Protein AF-A0A950ZST1-F1 (afdb_monomer_lite)

Radius of gyration: 24.05 Å; chains: 1; bounding box: 53×48×85 Å

Foldseek 3Di:
DDPDPPVVVVVVVVVVVVVVVVVVVVCCVPCVVVVVVVCVVVVDPCLQCVLVVVLVVLVVVLVVLVVVVVVDDDDDDDPQLVLLLQLLLVLLLSLLSNLVSVLSNVVSVVVVVVVVDPPDPVVVLVVCVVVVVVPPDDPVVCVVCVVVSSNVSSVLSSCCSNPQVVVVPPDQLLVSLLVSLVVVLQVCQDPVCVVVVCDHNNPHPNRVVVSVSSNSSSSSSSNSSSSSSVSSSPPPPPDPPPPPVVNVVVPDDPDD

pLDDT: mean 84.62, std 12.86, range [50.41, 98.5]

Sequence (256 aa):
VFDVPARVFVPAMSVGALLYITVYTLLGFFLGQPVLDLLEQVHLPFGLFGSLIPLGLLVWWTLRARQELARRVVPTAGSEREQRFRAGAIAGGLATIGSTLALNVLINLAGNIAFTAPDTILERTAARLAFSAAREVEPGWFFVAVPVYLGVGVLWGAGYALWGEERLGNLTDWQKGVLFAMLPFLISLVFAMPLLGLGYFGVGATGPVAAVGELGRHVTYGLLLGLIYPVLRYRRQVRVIPHAETELAADQPITA

Secondary structure (DSSP, 8-state):
-----HHHHHHHHHHHHHHHHHHHHHHHHHHHHHHHHHHHHTT--HHHHHHHHHHHHHHHHHHHHHHHHTT------SSHHHHHHHHHHHHHHHHHHHHHHHHHHHHHHHHHHHTTS-S-HHHHHHHHHHHHHHHHS-HHHHHHHHHHHHHHHHHHHHHIIIIIHHHTTTS-HHHHHHHHHHHHHHHIIIIIHHHTTS-GGG-STTHHHHHHHHHHHHHHHHHHHHHHHHHHHHTT--------HHHHHTTS----

Structure (mmCIF, N/CA/C/O backbone):
data_AF-A0A950ZST1-F1
#
_entry.id   AF-A0A950ZST1-F1
#
loop_
_atom_site.group_PDB
_atom_site.id
_atom_site.type_symbol
_atom_site.label_atom_id
_atom_site.label_alt_id
_atom_site.label_comp_id
_atom_site.label_asym_id
_atom_site.label_entity_id
_atom_site.label_seq_id
_atom_site.pdbx_PDB_ins_code
_atom_site.Cartn_x
_atom_site.Cartn_y
_atom_site.Cartn_z
_atom_site.occupancy
_atom_site.B_iso_or_equiv
_atom_site.auth_seq_id
_atom_site.auth_comp_id
_atom_site.auth_asym_id
_atom_site.auth_atom_id
_atom_site.pdbx_PDB_model_num
ATOM 1 N N . VAL A 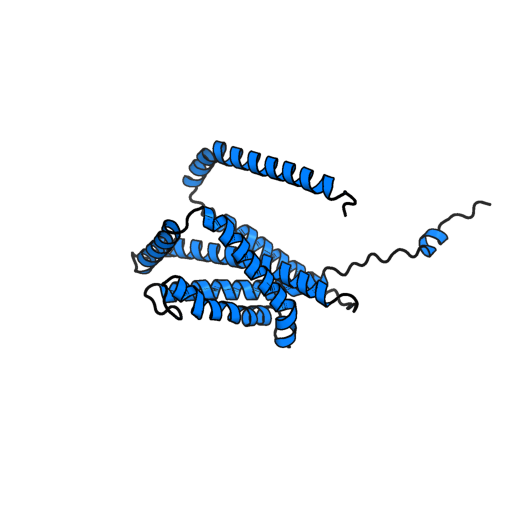1 1 ? -7.515 17.439 21.675 1.00 50.41 1 VAL A N 1
ATOM 2 C CA . VAL A 1 1 ? -6.036 17.445 21.530 1.00 50.41 1 VAL A CA 1
ATOM 3 C C . VAL A 1 1 ? -5.529 18.798 21.061 1.00 50.41 1 VA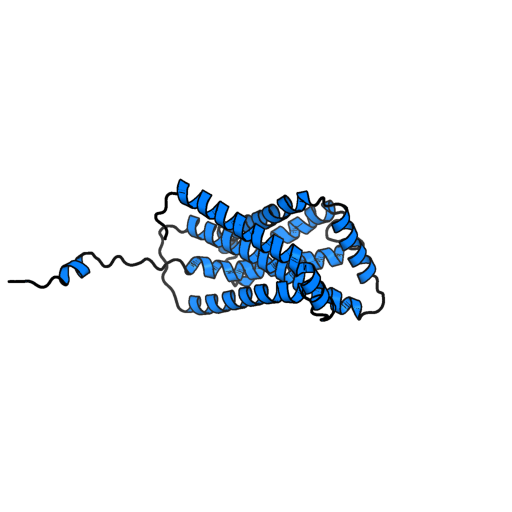L A C 1
ATOM 5 O O . VAL A 1 1 ? -4.501 19.191 21.574 1.00 50.41 1 VAL A O 1
ATOM 8 N N . PHE A 1 2 ? -6.257 19.571 20.246 1.00 52.50 2 PHE A N 1
ATOM 9 C CA . PHE A 1 2 ? -6.015 21.018 20.156 1.00 52.50 2 PHE A CA 1
ATOM 10 C C . PHE A 1 2 ? -7.358 21.750 20.021 1.00 52.50 2 PHE A C 1
ATOM 12 O O . PHE A 1 2 ? -8.034 21.565 19.014 1.00 52.50 2 PHE A O 1
ATOM 19 N N . ASP A 1 3 ? -7.750 22.553 21.016 1.00 86.38 3 ASP A N 1
ATOM 20 C CA . ASP A 1 3 ? -8.925 23.454 20.967 1.00 86.38 3 ASP A CA 1
ATOM 21 C C . ASP A 1 3 ? -8.634 24.712 20.125 1.00 86.38 3 ASP A C 1
ATOM 23 O O . ASP A 1 3 ? -9.019 25.832 20.452 1.00 86.38 3 ASP A O 1
ATOM 27 N N . VAL A 1 4 ? -7.889 24.549 19.031 1.00 86.31 4 VAL A N 1
ATOM 28 C CA . VAL A 1 4 ? -7.488 25.665 18.175 1.00 86.31 4 VAL A CA 1
ATOM 29 C C . VAL A 1 4 ? -8.524 25.818 17.060 1.00 86.31 4 VAL A C 1
ATOM 31 O O . VAL A 1 4 ? -8.787 24.850 16.340 1.00 86.31 4 VAL A O 1
ATOM 34 N N . PRO A 1 5 ? -9.102 27.016 16.857 1.00 93.81 5 PRO A N 1
ATOM 35 C CA . PRO A 1 5 ? -10.043 27.255 15.771 1.00 93.81 5 PRO A CA 1
ATOM 36 C C . PRO A 1 5 ? -9.436 26.889 14.410 1.00 93.81 5 PRO A C 1
ATOM 38 O O . PRO A 1 5 ? -8.337 27.334 14.071 1.00 93.81 5 PRO A O 1
ATOM 41 N N . ALA A 1 6 ? -10.176 26.139 13.583 1.00 86.06 6 ALA A N 1
ATOM 42 C CA . ALA A 1 6 ? -9.704 25.666 12.273 1.00 86.06 6 ALA A CA 1
ATOM 43 C C . ALA A 1 6 ? -9.194 26.800 11.361 1.00 86.06 6 ALA A C 1
ATOM 45 O O . ALA A 1 6 ? -8.249 26.620 10.597 1.00 86.06 6 ALA A O 1
ATOM 46 N N . ARG A 1 7 ? -9.778 27.994 11.504 1.00 91.94 7 ARG A N 1
ATOM 47 C CA . ARG A 1 7 ? -9.424 29.218 10.766 1.00 91.94 7 ARG A CA 1
ATOM 48 C C . ARG A 1 7 ? -7.995 29.696 11.041 1.00 91.94 7 ARG A C 1
ATOM 50 O O . ARG A 1 7 ? -7.416 30.359 10.198 1.00 91.94 7 ARG A O 1
ATOM 57 N N . VAL A 1 8 ? -7.454 29.376 12.216 1.00 91.12 8 VAL A N 1
ATOM 58 C CA . VAL A 1 8 ? -6.088 29.723 12.639 1.00 91.12 8 VAL A CA 1
ATOM 59 C C . VAL A 1 8 ? -5.150 28.546 12.393 1.00 91.12 8 VAL A C 1
ATOM 61 O O . VAL A 1 8 ? -4.038 28.721 11.901 1.00 91.12 8 VAL A O 1
ATOM 64 N N . PHE A 1 9 ? -5.625 27.332 12.678 1.00 89.00 9 PHE A N 1
ATOM 65 C CA . PHE A 1 9 ? -4.837 26.116 12.523 1.00 89.00 9 PHE A CA 1
ATOM 66 C C . PHE A 1 9 ? -4.453 25.839 11.064 1.00 89.00 9 PHE A C 1
ATOM 68 O O . PHE A 1 9 ? -3.291 25.558 10.786 1.00 89.00 9 PHE A O 1
ATOM 75 N N . VAL A 1 10 ? -5.401 25.940 10.124 1.00 89.00 10 VAL A N 1
ATOM 76 C CA . VAL A 1 10 ? -5.163 25.579 8.715 1.00 89.00 10 VAL A CA 1
ATOM 77 C C . VAL A 1 10 ? -4.134 26.498 8.039 1.00 89.00 10 VAL A C 1
ATOM 79 O O . VAL A 1 10 ? -3.205 25.961 7.429 1.00 89.00 10 VAL A O 1
ATOM 82 N N . PRO A 1 11 ? -4.201 27.840 8.161 1.00 90.94 11 PRO A N 1
ATOM 83 C CA . PRO A 1 11 ? -3.172 28.713 7.597 1.00 90.94 11 PRO A CA 1
ATOM 84 C C . PRO A 1 11 ? -1.802 28.494 8.237 1.00 90.94 11 PRO A C 1
ATOM 86 O O . PRO A 1 11 ? -0.814 28.384 7.518 1.00 90.94 11 PRO A O 1
ATOM 89 N N . ALA A 1 12 ? -1.736 28.361 9.568 1.00 90.50 12 ALA A N 1
ATOM 90 C CA . ALA A 1 12 ? -0.474 28.130 10.271 1.00 90.50 12 ALA A CA 1
ATOM 91 C C . ALA A 1 12 ? 0.183 26.803 9.852 1.00 90.50 12 ALA A C 1
ATOM 93 O O . ALA A 1 12 ? 1.374 26.770 9.548 1.00 90.50 12 ALA A O 1
ATOM 94 N N . MET A 1 13 ? -0.604 25.726 9.754 1.00 91.56 13 MET A N 1
ATOM 95 C CA . MET A 1 13 ? -0.157 24.438 9.212 1.00 91.56 13 MET A CA 1
ATOM 96 C C . MET A 1 13 ? 0.324 24.555 7.768 1.00 91.56 13 MET A C 1
ATOM 98 O O . MET A 1 13 ? 1.356 23.989 7.425 1.00 91.56 13 MET A O 1
ATOM 102 N N . SER A 1 14 ? -0.402 25.294 6.927 1.00 88.62 14 SER A N 1
ATOM 103 C CA . SER A 1 14 ? -0.053 25.463 5.513 1.00 88.62 14 SER A CA 1
ATOM 104 C C . SER A 1 14 ? 1.262 26.223 5.348 1.00 88.62 14 SER A C 1
ATOM 106 O O . SER A 1 14 ? 2.116 25.797 4.578 1.00 88.62 14 SER A O 1
ATOM 108 N N . VAL A 1 15 ? 1.465 27.303 6.113 1.00 90.88 15 VAL A N 1
ATOM 109 C CA . VAL A 1 15 ? 2.725 28.065 6.126 1.00 90.88 15 VAL A CA 1
ATOM 110 C C . VAL A 1 15 ? 3.874 27.203 6.645 1.00 90.88 15 VAL A C 1
ATOM 112 O O . VAL A 1 15 ? 4.941 27.182 6.035 1.00 90.88 15 VAL A O 1
ATOM 115 N N . GLY A 1 16 ? 3.657 26.447 7.726 1.00 88.62 16 GLY A N 1
ATOM 116 C CA . GLY A 1 16 ? 4.654 25.515 8.252 1.00 88.62 16 GLY A CA 1
ATOM 117 C C . GLY A 1 16 ? 5.039 24.435 7.238 1.00 88.62 16 GLY A C 1
ATOM 118 O O . GLY A 1 16 ? 6.224 24.193 7.018 1.00 88.62 16 GLY A O 1
ATOM 119 N N . ALA A 1 17 ? 4.055 23.835 6.564 1.00 84.75 17 ALA A N 1
ATOM 120 C CA . ALA A 1 17 ? 4.279 22.848 5.513 1.00 84.75 17 ALA A CA 1
ATOM 121 C C . ALA A 1 17 ? 5.008 23.450 4.300 1.00 84.75 17 ALA A C 1
ATOM 123 O O . ALA A 1 17 ? 5.933 22.832 3.781 1.00 84.75 17 ALA A O 1
ATOM 124 N N . LEU A 1 18 ? 4.645 24.666 3.879 1.00 85.25 18 LEU A N 1
ATOM 125 C CA . LEU A 1 18 ? 5.299 25.370 2.775 1.00 85.25 18 LEU A CA 1
ATOM 126 C C . LEU A 1 18 ? 6.765 25.678 3.095 1.00 85.25 18 LEU A C 1
ATOM 128 O O . LEU A 1 18 ? 7.639 25.411 2.271 1.00 85.25 18 LEU A O 1
ATOM 132 N N . LEU A 1 19 ? 7.041 26.209 4.289 1.00 85.19 19 LEU A N 1
ATOM 133 C CA . LEU A 1 19 ? 8.404 26.471 4.752 1.00 85.19 19 LEU A CA 1
ATOM 134 C C . LEU A 1 19 ? 9.216 25.181 4.807 1.00 85.19 19 LEU A C 1
ATOM 136 O O . LEU A 1 19 ? 10.332 25.144 4.299 1.00 85.19 19 LEU A O 1
ATOM 140 N N . TYR A 1 20 ? 8.636 24.116 5.359 1.00 82.94 20 TYR A N 1
ATOM 141 C CA . TYR A 1 20 ? 9.267 22.804 5.401 1.00 82.94 20 TYR A CA 1
ATOM 142 C C . TYR A 1 20 ? 9.630 22.313 3.993 1.00 82.94 20 TYR A C 1
ATOM 144 O O . TYR A 1 20 ? 10.797 22.036 3.724 1.00 82.94 20 TYR A O 1
ATOM 152 N N . ILE A 1 21 ? 8.667 22.278 3.065 1.00 82.12 21 ILE A N 1
ATOM 153 C CA . ILE A 1 21 ? 8.898 21.844 1.679 1.00 82.12 21 ILE A CA 1
ATOM 154 C C . ILE A 1 21 ? 9.958 22.717 1.004 1.00 82.12 21 ILE A C 1
ATOM 156 O O . ILE A 1 21 ? 10.842 22.188 0.336 1.00 82.12 21 ILE A O 1
ATOM 160 N N . THR A 1 22 ? 9.912 24.035 1.201 1.00 82.88 22 THR A N 1
ATOM 161 C CA . THR A 1 22 ? 10.872 24.976 0.606 1.00 82.88 22 THR A CA 1
ATOM 162 C C . THR A 1 22 ? 12.286 24.708 1.105 1.00 82.88 22 THR A C 1
ATOM 164 O O . THR A 1 22 ? 13.199 24.563 0.297 1.00 82.88 22 THR A O 1
ATOM 167 N N . VAL A 1 23 ? 12.470 24.575 2.422 1.00 85.75 23 VAL A N 1
ATOM 168 C CA . VAL A 1 23 ? 13.778 24.279 3.021 1.00 85.75 23 VAL A CA 1
ATOM 169 C C . VAL A 1 23 ? 14.316 22.951 2.506 1.00 85.75 23 VAL A C 1
ATOM 171 O O . VAL A 1 23 ? 15.461 22.900 2.076 1.00 85.75 23 VAL A O 1
ATOM 174 N N . TYR A 1 24 ? 13.501 21.895 2.480 1.00 75.31 24 TYR A N 1
ATOM 175 C CA . TYR A 1 24 ? 13.939 20.589 1.977 1.00 75.31 24 TYR A CA 1
ATOM 176 C C . TYR A 1 24 ? 14.223 20.592 0.475 1.00 75.31 24 TYR A C 1
ATOM 178 O O . TYR A 1 24 ? 15.165 19.938 0.037 1.00 75.31 24 TYR A O 1
ATOM 186 N N . THR A 1 25 ? 13.459 21.349 -0.310 1.00 81.62 25 THR A N 1
ATOM 187 C CA . THR A 1 25 ? 13.697 21.494 -1.751 1.00 81.62 25 THR A CA 1
ATOM 188 C C . THR A 1 25 ? 15.004 22.236 -2.006 1.00 81.62 25 THR A C 1
ATOM 190 O O . THR A 1 25 ? 15.809 21.779 -2.809 1.00 81.62 25 THR A O 1
ATOM 193 N N . LEU A 1 26 ? 15.262 23.336 -1.290 1.00 82.81 26 LEU A N 1
ATOM 194 C CA . LEU A 1 26 ? 16.527 24.069 -1.384 1.00 82.81 26 LEU A CA 1
ATOM 195 C C . LEU A 1 26 ? 17.699 23.213 -0.899 1.00 82.81 26 LEU A C 1
ATOM 197 O O . LEU A 1 26 ? 18.738 23.182 -1.548 1.00 82.81 26 LEU A O 1
ATOM 201 N N . LEU A 1 27 ? 17.525 22.470 0.195 1.00 79.69 27 LEU A N 1
ATOM 202 C CA . LEU A 1 27 ? 18.536 21.545 0.698 1.00 79.69 27 LEU A CA 1
ATOM 203 C C . LEU A 1 27 ? 18.855 20.464 -0.341 1.00 79.69 27 LEU A C 1
ATOM 205 O O . LEU A 1 27 ? 20.020 20.224 -0.631 1.00 79.69 27 LEU A O 1
ATOM 209 N N . GLY A 1 28 ? 17.831 19.862 -0.947 1.00 77.62 28 GLY A N 1
ATOM 210 C CA . GLY A 1 28 ? 17.988 18.904 -2.037 1.00 77.62 28 GLY A CA 1
ATOM 211 C C . GLY A 1 28 ? 18.591 19.527 -3.297 1.00 77.62 28 GLY A C 1
ATOM 212 O O . GLY A 1 28 ? 19.349 18.870 -3.989 1.00 77.62 28 GLY A O 1
ATOM 213 N N . PHE A 1 29 ? 18.325 20.798 -3.587 1.00 85.62 29 PHE A N 1
ATOM 214 C CA . PHE A 1 29 ? 18.909 21.484 -4.738 1.00 85.62 29 PHE A CA 1
ATOM 215 C C . PHE A 1 29 ? 20.402 21.785 -4.536 1.00 85.62 29 PHE A C 1
ATOM 217 O O . PHE A 1 29 ? 21.208 21.516 -5.422 1.00 85.62 29 PHE A O 1
ATOM 224 N N . PHE A 1 30 ? 20.784 22.307 -3.366 1.00 89.38 30 PHE A N 1
ATOM 225 C CA . PHE A 1 30 ? 22.163 22.724 -3.088 1.00 89.38 30 PHE A CA 1
ATOM 226 C C . PHE A 1 30 ? 23.065 21.586 -2.611 1.00 89.38 30 PHE A C 1
ATOM 228 O O . PHE A 1 30 ? 24.223 21.515 -3.011 1.00 89.38 30 PHE A O 1
ATOM 235 N N . LEU A 1 31 ? 22.555 20.704 -1.752 1.00 87.81 31 LEU A N 1
ATOM 236 C CA . LEU A 1 31 ? 23.314 19.564 -1.234 1.00 87.81 31 LEU A CA 1
ATOM 237 C C . LEU A 1 31 ? 23.057 18.284 -2.022 1.00 87.81 31 LEU A C 1
ATOM 239 O O . LEU A 1 31 ? 23.809 17.330 -1.853 1.00 87.81 31 LEU A O 1
ATOM 243 N N . GLY A 1 32 ? 22.033 18.244 -2.881 1.00 82.50 32 GLY A N 1
ATOM 244 C CA . GLY A 1 32 ? 21.688 17.036 -3.625 1.00 82.50 32 GLY A CA 1
ATOM 245 C C . GLY A 1 32 ? 22.822 16.552 -4.499 1.00 82.50 32 GLY A C 1
ATOM 246 O O . GLY A 1 32 ? 23.149 15.385 -4.398 1.00 82.50 32 GLY A O 1
ATOM 247 N N . GLN A 1 33 ? 23.459 17.416 -5.293 1.00 81.94 33 GLN A N 1
ATOM 248 C CA . GLN A 1 33 ? 24.569 16.986 -6.152 1.00 81.94 33 GLN A CA 1
ATOM 249 C C . GLN A 1 33 ? 25.774 16.455 -5.359 1.00 81.94 33 GLN A C 1
ATOM 251 O O . GLN A 1 33 ? 26.112 15.293 -5.539 1.00 81.94 33 GLN A O 1
ATOM 256 N N . PRO A 1 34 ? 26.335 17.196 -4.384 1.00 85.62 34 PRO A N 1
ATOM 257 C CA . PRO A 1 34 ? 27.432 16.682 -3.563 1.00 85.62 34 PRO A CA 1
ATOM 258 C C . PRO A 1 34 ? 27.093 15.392 -2.810 1.00 85.62 34 PRO A C 1
ATOM 260 O O . PRO A 1 34 ? 27.947 14.521 -2.659 1.00 85.62 34 PRO A O 1
ATOM 263 N N . VAL A 1 35 ? 25.854 15.264 -2.317 1.00 78.25 35 VAL A N 1
ATOM 264 C CA . VAL A 1 35 ? 25.395 14.021 -1.693 1.00 78.25 35 VAL A CA 1
ATOM 265 C C . VAL A 1 35 ? 25.307 12.924 -2.745 1.00 78.25 35 VAL A C 1
ATOM 267 O O . VAL A 1 35 ? 25.877 11.872 -2.513 1.00 78.25 35 VAL A O 1
ATOM 270 N N . LEU A 1 36 ? 24.672 13.152 -3.896 1.00 70.19 36 LEU A N 1
ATOM 271 C CA . LEU A 1 36 ? 24.570 12.176 -4.983 1.00 70.19 36 LEU A CA 1
ATOM 272 C C . LEU A 1 36 ? 25.948 11.711 -5.467 1.00 70.19 36 LEU A C 1
ATOM 274 O O . LEU A 1 36 ? 26.121 10.510 -5.599 1.00 70.19 36 LEU A O 1
ATOM 278 N N . ASP A 1 37 ? 26.932 12.599 -5.607 1.00 77.50 37 ASP A N 1
ATOM 279 C CA . ASP A 1 37 ? 28.313 12.252 -5.978 1.00 77.50 37 ASP A CA 1
ATOM 280 C C . ASP A 1 37 ? 28.990 11.364 -4.916 1.00 77.50 37 ASP A C 1
ATOM 282 O O . ASP A 1 37 ? 29.681 10.393 -5.231 1.00 77.50 37 ASP A O 1
ATOM 286 N N . LEU A 1 38 ? 28.776 11.667 -3.630 1.00 82.19 38 LEU A N 1
ATOM 287 C CA . LEU A 1 38 ? 29.225 10.826 -2.512 1.00 82.19 38 LEU A CA 1
ATOM 288 C C . LEU A 1 38 ? 28.505 9.471 -2.502 1.00 82.19 38 LEU A C 1
ATOM 290 O O . LEU A 1 38 ? 29.119 8.437 -2.245 1.00 82.19 38 LEU A O 1
ATOM 294 N N . LEU A 1 39 ? 27.204 9.473 -2.782 1.00 66.94 39 LEU A N 1
ATOM 295 C CA . LEU A 1 39 ? 26.368 8.281 -2.852 1.00 66.94 39 LEU A CA 1
ATOM 296 C C . LEU A 1 39 ? 26.637 7.448 -4.112 1.00 66.94 39 LEU A C 1
ATOM 298 O O . LEU A 1 39 ? 26.370 6.257 -4.100 1.00 66.94 39 LEU A O 1
ATOM 302 N N . GLU A 1 40 ? 27.171 8.026 -5.183 1.00 65.50 40 GLU A N 1
ATOM 303 C CA . GLU A 1 40 ? 27.583 7.294 -6.382 1.00 65.50 40 GLU A CA 1
ATOM 304 C C . GLU A 1 40 ? 28.909 6.561 -6.136 1.00 65.50 40 GLU A C 1
ATOM 306 O O . GLU A 1 40 ? 29.100 5.428 -6.577 1.00 65.50 40 GLU A O 1
ATOM 311 N N . GLN A 1 41 ? 29.802 7.154 -5.336 1.00 82.25 41 GLN A N 1
ATOM 312 C CA . GLN A 1 41 ? 31.049 6.503 -4.925 1.00 82.25 41 GLN A CA 1
ATOM 313 C C . GLN A 1 41 ? 30.798 5.313 -3.993 1.00 82.25 41 GLN A C 1
ATOM 315 O O . GLN A 1 41 ? 31.431 4.261 -4.125 1.00 82.25 41 GLN A O 1
ATOM 320 N N . VAL A 1 42 ? 29.853 5.447 -3.063 1.00 78.81 42 VAL A N 1
ATOM 321 C CA . VAL A 1 42 ? 29.446 4.344 -2.195 1.00 78.81 42 VAL A CA 1
ATOM 322 C C . VAL A 1 42 ? 28.277 3.641 -2.869 1.00 78.81 42 VAL A C 1
ATOM 324 O O . VAL A 1 42 ? 27.159 4.094 -2.703 1.00 78.81 42 VAL A O 1
ATOM 327 N N . HIS A 1 43 ? 28.517 2.543 -3.597 1.00 72.88 43 HIS A N 1
ATOM 328 C CA . HIS A 1 43 ? 27.506 1.713 -4.287 1.00 72.88 43 HIS A CA 1
ATOM 329 C C . HIS A 1 43 ? 26.469 1.084 -3.321 1.00 72.88 43 HIS A C 1
ATOM 331 O O . HIS A 1 43 ? 26.280 -0.131 -3.254 1.00 72.88 43 HIS A O 1
ATOM 337 N N . LEU A 1 44 ? 25.807 1.898 -2.509 1.00 74.81 44 LEU A N 1
ATOM 338 C CA . LEU A 1 44 ? 24.743 1.519 -1.614 1.00 74.81 44 LEU A CA 1
ATOM 339 C C . LEU A 1 44 ? 23.456 1.572 -2.429 1.00 74.81 44 LEU A C 1
ATOM 341 O O . LEU A 1 44 ? 23.146 2.596 -3.038 1.00 74.81 44 LEU A O 1
ATOM 345 N N . PRO A 1 45 ? 22.660 0.497 -2.430 1.00 79.75 45 PRO A N 1
ATOM 346 C CA . PRO A 1 45 ? 21.362 0.506 -3.078 1.00 79.75 45 PRO A CA 1
ATOM 347 C C . PRO A 1 45 ? 20.394 1.375 -2.260 1.00 79.75 45 PRO A C 1
ATOM 349 O O . PRO A 1 45 ? 19.589 0.871 -1.478 1.00 79.75 45 PRO A O 1
ATOM 352 N N . PHE A 1 46 ? 20.461 2.701 -2.414 1.00 77.00 46 PHE A N 1
ATOM 353 C CA . PHE A 1 46 ? 19.606 3.649 -1.688 1.00 77.00 46 PHE A CA 1
ATOM 354 C C . PHE A 1 46 ? 18.123 3.369 -1.907 1.00 77.00 46 PHE A C 1
ATOM 356 O O . PHE A 1 46 ? 17.340 3.478 -0.966 1.00 77.00 46 PHE A O 1
ATOM 363 N N . GLY A 1 47 ? 17.742 2.926 -3.110 1.00 76.00 47 GLY A N 1
ATOM 364 C CA . GLY A 1 47 ? 16.379 2.475 -3.396 1.00 76.00 47 GLY A CA 1
ATOM 365 C C . GLY A 1 47 ? 15.945 1.314 -2.495 1.00 76.00 47 GLY A C 1
ATOM 366 O O . GLY A 1 47 ? 14.842 1.338 -1.937 1.00 76.00 47 GLY A O 1
ATOM 367 N N . LEU A 1 48 ? 16.843 0.347 -2.276 1.00 86.44 48 LEU A N 1
ATOM 368 C CA . LEU A 1 48 ? 16.614 -0.777 -1.375 1.00 86.44 48 LEU A CA 1
ATOM 369 C C . LEU A 1 48 ? 16.486 -0.295 0.070 1.00 86.44 48 LEU A C 1
ATOM 371 O O . LEU A 1 48 ? 15.471 -0.577 0.698 1.00 86.44 48 LEU A O 1
ATOM 375 N N . PHE A 1 49 ? 17.455 0.460 0.597 1.00 87.81 49 PHE A N 1
ATOM 376 C CA . PHE A 1 49 ? 17.410 0.927 1.991 1.00 87.81 49 PHE A CA 1
ATOM 377 C C . PHE A 1 49 ? 16.225 1.853 2.266 1.00 87.81 49 PHE A C 1
ATOM 379 O O . PHE A 1 49 ? 15.543 1.694 3.281 1.00 87.81 49 PHE A O 1
ATOM 386 N N . GLY A 1 50 ? 15.934 2.759 1.331 1.00 85.62 50 GLY A N 1
ATOM 387 C CA . GLY A 1 50 ? 14.815 3.691 1.408 1.00 85.62 50 GLY A CA 1
ATOM 388 C C . GLY A 1 50 ? 13.461 2.993 1.514 1.00 85.62 50 GLY A C 1
ATOM 389 O O . GLY A 1 50 ? 12.544 3.555 2.100 1.00 85.62 50 GLY A O 1
ATOM 390 N N . SER A 1 51 ? 13.342 1.753 1.025 1.00 89.31 51 SER A N 1
ATOM 391 C CA . SER A 1 51 ? 12.110 0.960 1.146 1.00 89.31 51 SER A CA 1
ATOM 392 C C . SER A 1 51 ? 12.163 -0.099 2.240 1.00 89.31 51 SER A C 1
ATOM 394 O O . SER A 1 51 ? 11.167 -0.334 2.923 1.00 89.31 51 SER A O 1
ATOM 396 N N . LEU A 1 52 ? 13.328 -0.708 2.452 1.00 94.12 52 LEU A N 1
ATOM 397 C CA . LEU A 1 52 ? 13.542 -1.780 3.417 1.00 94.12 52 LEU A CA 1
ATOM 398 C C . LEU A 1 52 ? 13.401 -1.285 4.857 1.00 94.12 52 LEU A C 1
ATOM 400 O O . LEU A 1 52 ? 12.770 -1.959 5.667 1.00 94.12 52 LEU A O 1
ATOM 404 N N . ILE A 1 53 ? 13.941 -0.104 5.175 1.00 94.19 53 ILE A N 1
ATOM 405 C CA . ILE A 1 53 ? 13.856 0.483 6.519 1.00 94.19 53 ILE A CA 1
ATOM 406 C C . ILE A 1 53 ? 12.397 0.762 6.924 1.00 94.19 53 ILE A C 1
ATOM 408 O O . ILE A 1 53 ? 11.965 0.231 7.952 1.00 94.19 53 ILE A O 1
ATOM 412 N N . PRO A 1 54 ? 11.597 1.539 6.161 1.00 93.12 54 PRO A N 1
ATOM 413 C CA . PRO A 1 54 ? 10.209 1.799 6.541 1.00 93.12 54 PRO A CA 1
ATOM 414 C C . PRO A 1 54 ? 9.342 0.537 6.502 1.00 93.12 54 PRO A C 1
ATOM 416 O O . PRO A 1 54 ? 8.475 0.379 7.360 1.00 93.12 54 PRO A O 1
ATOM 419 N N . LEU A 1 55 ? 9.592 -0.392 5.571 1.00 95.56 55 LEU A N 1
ATOM 420 C CA . LEU A 1 55 ? 8.903 -1.683 5.547 1.00 95.56 55 LEU A CA 1
ATOM 421 C C . LEU A 1 55 ? 9.213 -2.509 6.802 1.00 95.56 55 LEU A C 1
ATOM 423 O O . LEU A 1 55 ? 8.296 -3.026 7.440 1.00 95.56 55 LEU A O 1
ATOM 427 N N . GLY A 1 56 ? 10.486 -2.597 7.189 1.00 96.81 56 GLY A N 1
ATOM 428 C CA . GLY A 1 56 ? 10.925 -3.284 8.401 1.00 96.81 56 GLY A CA 1
ATOM 429 C C . GLY A 1 56 ? 10.307 -2.675 9.657 1.00 96.81 56 GLY A C 1
ATOM 430 O O . GLY A 1 56 ? 9.798 -3.408 10.505 1.00 96.81 56 GLY A O 1
ATOM 431 N N . LEU A 1 57 ? 10.258 -1.341 9.741 1.00 96.88 57 LEU A N 1
ATOM 432 C CA . LEU A 1 57 ? 9.597 -0.625 10.833 1.00 96.88 57 LEU A CA 1
ATOM 433 C C . LEU A 1 57 ? 8.093 -0.928 10.883 1.00 96.88 57 LEU A C 1
ATOM 435 O O . LEU A 1 57 ? 7.564 -1.193 11.963 1.00 96.88 57 LEU A O 1
ATOM 439 N N . LEU A 1 58 ? 7.412 -0.930 9.733 1.00 95.44 58 LEU A N 1
ATOM 440 C CA . LEU A 1 58 ? 5.985 -1.241 9.632 1.00 95.44 58 LEU A CA 1
ATOM 441 C C . LEU A 1 58 ? 5.689 -2.679 10.081 1.00 95.44 58 LEU A C 1
ATOM 443 O O . LEU A 1 58 ? 4.764 -2.903 10.866 1.00 95.44 58 LEU A O 1
ATOM 447 N N . VAL A 1 59 ? 6.482 -3.652 9.621 1.00 96.50 59 VAL A N 1
ATOM 448 C CA . VAL A 1 59 ? 6.348 -5.065 10.005 1.00 96.50 59 VAL A CA 1
ATOM 449 C C . VAL A 1 59 ? 6.619 -5.238 11.496 1.00 96.50 59 VAL A C 1
ATOM 451 O O . VAL A 1 59 ? 5.791 -5.812 12.204 1.00 96.50 59 VAL A O 1
ATOM 454 N N . TRP A 1 60 ? 7.728 -4.693 11.999 1.00 97.62 60 TRP A N 1
ATOM 455 C CA . TRP A 1 60 ? 8.083 -4.758 13.416 1.00 97.62 60 TRP A CA 1
ATOM 456 C C . TRP A 1 60 ? 7.002 -4.138 14.308 1.00 97.62 60 TRP A C 1
ATOM 458 O O . TRP A 1 60 ? 6.572 -4.764 15.279 1.00 97.62 60 TRP A O 1
ATOM 468 N N . TRP A 1 61 ? 6.505 -2.950 13.950 1.00 96.81 61 TRP A N 1
ATOM 469 C CA . TRP A 1 61 ? 5.407 -2.290 14.656 1.00 96.81 61 TRP A CA 1
ATOM 470 C C . TRP A 1 61 ? 4.141 -3.149 14.663 1.00 96.81 61 TRP A C 1
ATOM 472 O O . TRP A 1 61 ? 3.525 -3.318 15.715 1.00 96.81 61 TRP A O 1
ATOM 482 N N . THR A 1 62 ? 3.780 -3.739 13.521 1.00 94.38 62 THR A N 1
ATOM 483 C CA . THR A 1 62 ? 2.590 -4.593 13.397 1.00 94.38 62 THR A CA 1
ATOM 484 C C . THR A 1 62 ? 2.709 -5.830 14.287 1.00 94.38 62 THR A C 1
ATOM 486 O O . THR A 1 62 ? 1.785 -6.147 15.036 1.00 94.38 62 THR A O 1
ATOM 489 N N . LEU A 1 63 ? 3.862 -6.506 14.267 1.00 95.44 63 LEU A N 1
ATOM 490 C CA . LEU A 1 63 ? 4.127 -7.679 15.103 1.00 95.44 63 LEU A CA 1
ATOM 491 C C . LEU A 1 63 ? 4.077 -7.332 16.593 1.00 95.44 63 LEU A C 1
ATOM 493 O O . LEU A 1 63 ? 3.394 -8.010 17.362 1.00 95.44 63 LEU A O 1
ATOM 497 N N . ARG A 1 64 ? 4.746 -6.245 16.993 1.00 95.25 64 ARG A N 1
ATOM 498 C CA . ARG A 1 64 ? 4.745 -5.763 18.378 1.00 95.25 64 ARG A CA 1
ATOM 499 C C . ARG A 1 64 ? 3.336 -5.409 18.843 1.00 95.25 64 ARG A C 1
ATOM 501 O O . ARG A 1 64 ? 2.918 -5.828 19.918 1.00 95.25 64 ARG A O 1
ATOM 508 N N . ALA A 1 65 ? 2.581 -4.674 18.030 1.00 93.00 65 ALA A N 1
ATOM 509 C CA . ALA A 1 65 ? 1.228 -4.278 18.382 1.00 93.00 65 ALA A CA 1
ATOM 510 C C . ALA A 1 65 ? 0.313 -5.502 18.543 1.00 93.00 65 ALA A C 1
ATOM 512 O O . ALA A 1 65 ? -0.437 -5.563 19.515 1.00 93.00 65 ALA A O 1
ATOM 513 N N . ARG A 1 66 ? 0.428 -6.521 17.674 1.00 92.62 66 ARG A N 1
ATOM 514 C CA . ARG A 1 66 ? -0.316 -7.793 17.804 1.00 92.62 66 ARG A CA 1
ATOM 515 C C . ARG A 1 66 ? -0.015 -8.541 19.102 1.00 92.62 66 ARG A C 1
ATOM 517 O O . ARG A 1 66 ? -0.936 -9.090 19.703 1.00 92.62 66 ARG A O 1
ATOM 524 N N . GLN A 1 67 ? 1.230 -8.530 19.571 1.00 92.62 67 GLN A N 1
ATOM 525 C CA . GLN A 1 67 ? 1.578 -9.135 20.862 1.00 92.62 67 GLN A CA 1
ATOM 526 C C . GLN A 1 67 ? 0.885 -8.430 22.041 1.00 92.62 67 GLN A C 1
ATOM 528 O O . GLN A 1 67 ? 0.507 -9.083 23.013 1.00 92.62 67 GLN A O 1
ATOM 533 N N . GLU A 1 68 ? 0.677 -7.111 21.956 1.00 89.62 68 GLU A N 1
ATOM 534 C CA . GLU A 1 68 ? -0.050 -6.338 22.974 1.00 89.62 68 GLU A CA 1
ATOM 535 C C . GLU A 1 68 ? -1.560 -6.631 22.966 1.00 89.62 68 GLU A C 1
ATOM 537 O O . GLU A 1 68 ? -2.190 -6.626 24.025 1.00 89.62 68 GLU A O 1
ATOM 542 N N . LEU A 1 69 ? -2.137 -6.918 21.793 1.00 87.12 69 LEU A N 1
ATOM 543 C CA . LEU A 1 69 ? -3.557 -7.255 21.639 1.00 87.12 69 LEU A CA 1
ATOM 544 C C . LEU A 1 69 ? -3.952 -8.556 22.318 1.00 87.12 69 LEU A C 1
ATOM 546 O O . LEU A 1 69 ? -4.991 -8.599 22.968 1.00 87.12 69 LEU A O 1
ATOM 550 N N . ALA A 1 70 ? -3.119 -9.593 22.209 1.00 83.81 70 ALA A N 1
ATOM 551 C CA . ALA A 1 70 ? -3.397 -10.897 22.811 1.00 83.81 70 ALA A CA 1
ATOM 552 C C . ALA A 1 70 ? -3.613 -10.826 24.338 1.00 83.81 70 ALA A C 1
ATOM 554 O O . ALA A 1 70 ? -4.146 -11.756 24.932 1.00 83.81 70 ALA A O 1
ATOM 555 N N . ARG A 1 71 ? -3.212 -9.717 24.976 1.00 83.81 71 ARG A N 1
ATOM 556 C CA . ARG A 1 71 ? -3.330 -9.490 26.420 1.00 83.81 71 ARG A CA 1
ATOM 557 C C . ARG A 1 71 ? -4.582 -8.708 26.837 1.00 83.81 71 ARG A C 1
ATOM 559 O O . ARG A 1 71 ? -4.790 -8.541 28.033 1.00 83.81 71 ARG A O 1
ATOM 566 N N . ARG A 1 72 ? -5.388 -8.176 25.908 1.00 77.19 72 ARG A N 1
ATOM 567 C CA . ARG A 1 72 ? -6.502 -7.259 26.223 1.00 77.19 72 ARG A CA 1
ATOM 568 C C . ARG A 1 72 ? -7.817 -7.753 25.614 1.00 77.19 72 ARG A C 1
ATOM 570 O O . ARG A 1 72 ? -7.941 -7.807 24.397 1.00 77.19 72 ARG A O 1
ATOM 577 N N . VAL A 1 73 ? -8.815 -8.046 26.452 1.00 61.03 73 VAL A N 1
ATOM 578 C CA . VAL A 1 73 ? -10.176 -8.417 26.023 1.00 61.03 73 VAL A CA 1
ATOM 579 C C . VAL A 1 73 ? -11.200 -7.638 26.844 1.00 61.03 73 VAL A C 1
ATOM 581 O O . VAL A 1 73 ? -11.420 -7.985 27.995 1.00 61.03 73 VAL A O 1
ATOM 584 N N . VAL A 1 74 ? -11.844 -6.624 26.256 1.00 57.19 74 VAL A N 1
ATOM 585 C CA . VAL A 1 74 ? -13.188 -6.160 26.661 1.00 57.19 74 VAL A CA 1
ATOM 586 C C . VAL A 1 74 ? -13.881 -5.545 25.432 1.00 57.19 74 VAL A C 1
ATOM 588 O O . VAL A 1 74 ? -13.354 -4.581 24.879 1.00 57.19 74 VAL A O 1
ATOM 591 N N . PRO A 1 75 ? -15.040 -6.056 24.982 1.00 60.34 75 PRO A N 1
ATOM 592 C CA . PRO A 1 75 ? -15.865 -5.404 23.965 1.00 60.34 75 PRO A CA 1
ATOM 593 C C . PRO A 1 75 ? -16.770 -4.319 24.578 1.00 60.34 75 PRO A C 1
ATOM 595 O O . PRO A 1 75 ? -17.322 -4.498 25.659 1.00 60.34 75 PRO A O 1
ATOM 598 N N . THR A 1 76 ? -17.006 -3.223 23.850 1.00 58.88 76 THR A N 1
ATOM 599 C CA . THR A 1 76 ? -18.094 -2.259 24.121 1.00 58.88 76 THR A CA 1
ATOM 600 C C . THR A 1 76 ? -18.869 -1.952 22.833 1.00 58.88 76 THR A C 1
ATOM 602 O O . THR A 1 76 ? -18.277 -1.823 21.765 1.00 58.88 76 THR A O 1
ATOM 605 N N . ALA A 1 77 ? -20.200 -1.853 22.932 1.00 61.47 77 ALA A N 1
ATOM 606 C CA . ALA A 1 77 ? -21.149 -2.010 21.817 1.00 61.47 77 ALA A CA 1
ATOM 607 C C . ALA A 1 77 ? -21.590 -0.709 21.090 1.00 61.47 77 ALA A C 1
ATOM 609 O O . ALA A 1 77 ? -22.529 -0.736 20.303 1.00 61.47 77 ALA A O 1
ATOM 610 N N . GLY A 1 78 ? -20.968 0.449 21.346 1.00 55.84 78 GLY A N 1
ATOM 611 C CA . GLY A 1 78 ? -21.622 1.749 21.092 1.00 55.84 78 GLY A CA 1
ATOM 612 C C . GLY A 1 78 ? -21.371 2.501 19.770 1.00 55.84 78 GLY A C 1
ATOM 613 O O . GLY A 1 78 ? -22.139 3.404 19.464 1.00 55.84 78 GLY A O 1
ATOM 614 N N . SER A 1 79 ? -20.333 2.212 18.975 1.00 74.50 79 SER A N 1
ATOM 615 C CA . SER A 1 79 ? -19.995 3.018 17.768 1.00 74.50 79 SER A CA 1
ATOM 616 C C . SER A 1 79 ? -19.311 2.211 16.656 1.00 74.50 79 SER A C 1
ATOM 618 O O . SER A 1 79 ? -18.430 2.676 15.927 1.00 74.50 79 SER A O 1
ATOM 620 N N . GLU A 1 80 ? -19.715 0.952 16.534 1.00 87.06 80 GLU A N 1
ATOM 621 C CA . GLU A 1 80 ? -18.895 -0.071 15.900 1.00 87.06 80 GLU A CA 1
ATOM 622 C C . GLU A 1 80 ? -18.663 0.145 14.393 1.00 87.06 80 GLU A C 1
ATOM 624 O O . GLU A 1 80 ? -17.546 -0.040 13.912 1.00 87.06 80 GLU A O 1
ATOM 629 N N . ARG A 1 81 ? -19.667 0.602 13.633 1.00 92.00 81 ARG A N 1
ATOM 630 C CA . ARG A 1 81 ? -19.548 0.727 12.167 1.00 92.00 81 ARG A CA 1
ATOM 631 C C . ARG A 1 81 ? -18.583 1.827 11.726 1.00 92.00 81 ARG A C 1
ATOM 633 O O . ARG A 1 81 ? -17.749 1.583 10.856 1.00 92.00 81 ARG A O 1
ATOM 640 N N . GLU A 1 82 ? -18.676 3.019 12.314 1.00 91.69 82 GLU A N 1
ATOM 641 C CA . GLU A 1 82 ? -17.780 4.136 11.981 1.00 91.69 82 GLU A CA 1
ATOM 642 C C . GLU A 1 82 ? -16.338 3.814 12.389 1.00 91.69 82 GLU A C 1
ATOM 644 O O . GLU A 1 82 ? -15.399 4.031 11.619 1.00 91.69 82 GLU A O 1
ATOM 649 N N . GLN A 1 83 ? -16.160 3.215 13.572 1.00 91.38 83 GLN A N 1
ATOM 650 C CA . GLN A 1 83 ? -14.848 2.778 14.037 1.00 91.38 83 GLN A CA 1
ATOM 651 C C . GLN A 1 83 ? -14.244 1.720 13.106 1.00 91.38 83 GLN A C 1
ATOM 653 O O . GLN A 1 83 ? -13.069 1.837 12.752 1.00 91.38 83 GLN A O 1
ATOM 658 N N . ARG A 1 84 ? -15.031 0.726 12.670 1.00 94.25 84 ARG A N 1
ATOM 659 C CA . ARG A 1 84 ? -14.594 -0.291 11.702 1.00 94.25 84 ARG A CA 1
ATOM 660 C C . ARG A 1 84 ? -14.228 0.333 10.360 1.00 94.25 84 ARG A C 1
ATOM 662 O O . ARG A 1 84 ? -13.142 0.052 9.862 1.00 94.25 84 ARG A O 1
ATOM 669 N N . PHE A 1 85 ? -15.070 1.212 9.810 1.00 95.81 85 PHE A N 1
ATOM 670 C CA . PHE A 1 85 ? -14.789 1.911 8.551 1.00 95.81 85 PHE A CA 1
ATOM 671 C C . PHE A 1 85 ? -13.465 2.673 8.625 1.00 95.81 85 PHE A C 1
ATOM 673 O O . PHE A 1 85 ? -12.589 2.487 7.784 1.00 95.81 85 PHE A O 1
ATOM 680 N N . ARG A 1 86 ? -13.280 3.483 9.673 1.00 95.44 86 ARG A N 1
ATOM 681 C CA . ARG A 1 86 ? -12.062 4.272 9.868 1.00 95.44 86 ARG A CA 1
ATOM 682 C C . ARG A 1 86 ? -10.826 3.394 10.083 1.00 95.44 86 ARG A C 1
ATOM 684 O O . ARG A 1 86 ? -9.774 3.694 9.526 1.00 95.44 86 ARG A O 1
ATOM 691 N N . ALA A 1 87 ? -10.932 2.334 10.885 1.00 95.19 87 ALA A N 1
ATOM 692 C CA . ALA A 1 87 ? -9.833 1.392 11.099 1.00 95.19 87 ALA A CA 1
ATOM 693 C C . ALA A 1 87 ? -9.449 0.680 9.794 1.00 95.19 87 ALA A C 1
ATOM 695 O O . ALA A 1 87 ? -8.265 0.586 9.480 1.00 95.19 87 ALA A O 1
ATOM 696 N N . GLY A 1 88 ? -10.442 0.259 9.007 1.00 97.31 88 GLY A N 1
ATOM 697 C CA . GLY A 1 88 ? -10.265 -0.315 7.675 1.00 97.31 88 GLY A CA 1
ATOM 698 C C . GLY A 1 88 ? -9.579 0.637 6.709 1.00 97.31 88 GLY A C 1
ATOM 699 O O . GLY A 1 88 ? -8.591 0.267 6.086 1.00 97.31 88 GLY A O 1
ATOM 700 N N . ALA A 1 89 ? -10.051 1.879 6.635 1.00 98.00 89 ALA A N 1
ATOM 701 C CA . ALA A 1 89 ? -9.481 2.921 5.788 1.00 98.00 89 ALA A CA 1
ATOM 702 C C . ALA A 1 89 ? -7.990 3.162 6.092 1.00 98.00 89 ALA A C 1
ATOM 704 O O . ALA A 1 89 ? -7.155 3.153 5.187 1.00 98.00 89 ALA A O 1
ATOM 705 N N . ILE A 1 90 ? -7.639 3.317 7.375 1.00 97.38 90 ILE A N 1
ATOM 706 C CA . ILE A 1 90 ? -6.245 3.517 7.801 1.00 97.38 90 ILE A CA 1
ATOM 707 C C . ILE A 1 90 ? -5.407 2.261 7.520 1.00 97.38 90 ILE A C 1
ATOM 709 O O . ILE A 1 90 ? -4.296 2.379 7.005 1.00 97.38 90 ILE A O 1
ATOM 713 N N . ALA A 1 91 ? -5.934 1.065 7.809 1.00 97.81 91 ALA A N 1
ATOM 714 C CA . ALA A 1 91 ? -5.248 -0.193 7.519 1.00 97.81 91 ALA A CA 1
ATOM 715 C C . ALA A 1 91 ? -4.986 -0.365 6.017 1.00 97.81 91 ALA A C 1
ATOM 717 O O . ALA A 1 91 ? -3.880 -0.733 5.639 1.00 97.81 91 ALA A O 1
ATOM 718 N N . GLY A 1 92 ? -5.961 -0.038 5.164 1.00 98.25 92 GLY A N 1
ATOM 719 C CA . GLY A 1 92 ? -5.828 -0.066 3.708 1.00 98.25 92 GLY A CA 1
ATOM 720 C C . GLY A 1 92 ? -4.772 0.906 3.194 1.00 98.25 92 GLY A C 1
ATOM 721 O O . GLY A 1 92 ? -3.944 0.527 2.367 1.00 98.25 92 GLY A O 1
ATOM 722 N N . GLY A 1 93 ? -4.730 2.129 3.728 1.00 97.94 93 GLY A N 1
ATOM 723 C CA . GLY A 1 93 ? -3.677 3.097 3.407 1.00 97.94 93 GLY A CA 1
ATOM 724 C C . GLY A 1 93 ? -2.281 2.588 3.781 1.00 97.94 93 GLY A C 1
ATOM 725 O O . GLY A 1 93 ? -1.383 2.570 2.939 1.00 97.94 93 GLY A O 1
ATOM 726 N N . LEU A 1 94 ? -2.108 2.092 5.012 1.00 97.56 94 LEU A N 1
ATOM 727 C CA . LEU A 1 94 ? -0.833 1.529 5.477 1.00 97.56 94 LEU A CA 1
ATOM 728 C C . LEU A 1 94 ? -0.421 0.278 4.692 1.00 97.56 94 LEU A C 1
ATOM 730 O O . LEU A 1 94 ? 0.748 0.134 4.344 1.00 97.56 94 LEU A O 1
ATOM 734 N N . ALA A 1 95 ? -1.369 -0.604 4.375 1.00 97.94 95 ALA A N 1
ATOM 735 C CA . ALA A 1 95 ? -1.129 -1.792 3.564 1.00 97.94 95 ALA A CA 1
ATOM 736 C C . ALA A 1 95 ? -0.731 -1.437 2.127 1.00 97.94 95 ALA A C 1
ATOM 738 O O . ALA A 1 95 ? 0.118 -2.106 1.546 1.00 97.94 95 ALA A O 1
ATOM 739 N N . THR A 1 96 ? -1.296 -0.366 1.564 1.00 98.00 96 THR A N 1
ATOM 740 C CA . THR A 1 96 ? -0.925 0.140 0.233 1.00 98.00 96 THR A CA 1
ATOM 741 C C . THR A 1 96 ? 0.510 0.641 0.229 1.00 98.00 96 THR A C 1
ATOM 743 O O . THR A 1 96 ? 1.296 0.224 -0.615 1.00 98.00 96 THR A O 1
ATOM 746 N N . ILE A 1 97 ? 0.874 1.472 1.212 1.00 96.12 97 ILE A N 1
ATOM 747 C CA . ILE A 1 97 ? 2.248 1.960 1.375 1.00 96.12 97 ILE A CA 1
ATOM 748 C C . ILE A 1 97 ? 3.202 0.775 1.564 1.00 96.12 97 ILE A C 1
ATOM 750 O O . ILE A 1 97 ? 4.174 0.651 0.827 1.00 96.12 97 ILE A O 1
ATOM 754 N N . GLY A 1 98 ? 2.904 -0.134 2.495 1.00 97.19 98 GLY A N 1
ATOM 755 C CA . GLY A 1 98 ? 3.754 -1.292 2.769 1.00 97.19 98 GLY A CA 1
ATOM 756 C C . GLY A 1 98 ? 3.894 -2.248 1.581 1.00 97.19 98 GLY A C 1
ATOM 757 O O . GLY A 1 98 ? 4.992 -2.731 1.325 1.00 97.19 98 GLY A O 1
ATOM 758 N N . SER A 1 99 ? 2.826 -2.471 0.813 1.00 97.38 99 SER A N 1
ATOM 759 C CA . SER A 1 99 ? 2.867 -3.268 -0.419 1.00 97.38 99 SER A CA 1
ATOM 760 C C . SER A 1 99 ? 3.744 -2.618 -1.493 1.00 97.38 99 SER A C 1
ATOM 762 O O . SER A 1 99 ? 4.579 -3.298 -2.088 1.00 97.38 99 SER A O 1
ATOM 764 N N . THR A 1 100 ? 3.638 -1.300 -1.690 1.00 95.25 100 THR A N 1
ATOM 765 C CA . THR A 1 100 ? 4.514 -0.562 -2.614 1.00 95.25 100 THR A CA 1
ATOM 766 C C . THR A 1 100 ? 5.978 -0.633 -2.180 1.00 95.25 100 THR A C 1
ATOM 768 O O . THR A 1 100 ? 6.845 -0.893 -3.011 1.00 95.25 100 THR A O 1
ATOM 771 N N . LEU A 1 101 ? 6.268 -0.461 -0.884 1.00 94.25 101 LEU A N 1
ATOM 772 C CA . LEU A 1 101 ? 7.630 -0.580 -0.351 1.00 94.25 101 LEU A CA 1
ATOM 773 C C . LEU A 1 101 ? 8.189 -1.993 -0.555 1.00 94.25 101 LEU A C 1
ATOM 775 O O . LEU A 1 101 ? 9.327 -2.145 -0.990 1.00 94.25 101 LEU A O 1
ATOM 779 N N . ALA A 1 102 ? 7.387 -3.027 -0.291 1.00 95.81 102 ALA A N 1
ATOM 780 C CA . ALA A 1 102 ? 7.780 -4.416 -0.504 1.00 95.81 102 ALA A CA 1
ATOM 781 C C . ALA A 1 102 ? 8.044 -4.723 -1.978 1.00 95.81 102 ALA A C 1
ATOM 783 O O . ALA A 1 102 ? 9.055 -5.345 -2.298 1.00 95.81 102 ALA A O 1
ATOM 784 N N . LEU A 1 103 ? 7.186 -4.247 -2.883 1.00 93.56 103 LEU A N 1
ATOM 785 C CA . LEU A 1 103 ? 7.407 -4.412 -4.314 1.00 93.56 103 LEU A CA 1
ATOM 786 C C . LEU A 1 103 ? 8.677 -3.682 -4.762 1.00 93.56 103 LEU A C 1
ATOM 788 O O . LEU A 1 103 ? 9.450 -4.242 -5.532 1.00 93.56 103 LEU A O 1
ATOM 792 N N . ASN A 1 104 ? 8.944 -2.483 -4.237 1.00 89.38 104 ASN A N 1
ATOM 793 C CA . ASN A 1 104 ? 10.179 -1.772 -4.548 1.00 89.38 104 ASN A CA 1
ATOM 794 C C . ASN A 1 104 ? 11.415 -2.544 -4.059 1.00 89.38 104 ASN A C 1
ATOM 796 O O . ASN A 1 104 ? 12.383 -2.683 -4.803 1.00 89.38 104 ASN A O 1
ATOM 800 N N . VAL A 1 105 ? 11.373 -3.122 -2.852 1.00 92.31 105 VAL A N 1
ATOM 801 C CA . VAL A 1 105 ? 12.429 -4.024 -2.355 1.00 92.31 105 VAL A CA 1
ATOM 802 C C . VAL A 1 105 ? 12.619 -5.214 -3.299 1.00 92.31 105 VAL A C 1
ATOM 804 O O . VAL A 1 105 ? 13.749 -5.500 -3.687 1.00 92.31 105 VAL A O 1
ATOM 807 N N . LEU A 1 106 ? 11.535 -5.874 -3.716 1.00 91.12 106 LEU A N 1
ATOM 808 C CA . LEU A 1 106 ? 11.594 -7.013 -4.636 1.00 91.12 106 LEU A CA 1
ATOM 809 C C . LEU A 1 106 ? 12.187 -6.635 -5.996 1.00 91.12 106 LEU A C 1
ATOM 811 O O . LEU A 1 106 ? 13.024 -7.373 -6.503 1.00 91.12 106 LEU A O 1
ATOM 815 N N . ILE A 1 107 ? 11.802 -5.490 -6.565 1.00 84.94 107 ILE A N 1
ATOM 816 C CA . ILE A 1 107 ? 12.339 -4.998 -7.841 1.00 84.94 107 ILE A CA 1
ATOM 817 C C . ILE A 1 107 ? 13.838 -4.712 -7.720 1.00 84.94 107 ILE A C 1
ATOM 819 O O . ILE A 1 107 ? 14.602 -5.130 -8.583 1.00 84.94 107 ILE A O 1
ATOM 823 N N . ASN A 1 108 ? 14.274 -4.055 -6.641 1.00 85.25 108 ASN A N 1
ATOM 824 C CA . ASN A 1 108 ? 15.695 -3.771 -6.417 1.00 85.25 108 ASN A CA 1
ATOM 825 C C . ASN A 1 108 ? 16.508 -5.064 -6.237 1.00 85.25 108 ASN A C 1
ATOM 827 O O . ASN A 1 108 ? 17.589 -5.200 -6.806 1.00 85.25 108 ASN A O 1
ATOM 831 N N . LEU A 1 109 ? 15.980 -6.040 -5.491 1.00 86.69 109 LEU A N 1
ATOM 832 C CA . LEU A 1 109 ? 16.622 -7.348 -5.334 1.00 86.69 109 LEU A CA 1
ATOM 833 C C . LEU A 1 109 ? 16.681 -8.115 -6.659 1.00 86.69 109 LEU A C 1
ATOM 835 O O . LEU A 1 109 ? 17.729 -8.656 -7.001 1.00 86.69 109 LEU A O 1
ATOM 839 N N . ALA A 1 110 ? 15.586 -8.135 -7.419 1.00 84.00 110 ALA A N 1
ATOM 840 C CA . ALA A 1 110 ? 15.527 -8.788 -8.722 1.00 84.00 110 ALA A CA 1
ATOM 841 C C . ALA A 1 110 ? 16.483 -8.136 -9.727 1.00 84.00 110 ALA A C 1
ATOM 843 O O . ALA A 1 110 ? 17.159 -8.854 -10.456 1.00 84.00 110 ALA A O 1
ATOM 844 N N . GLY A 1 111 ? 16.588 -6.804 -9.727 1.00 79.06 111 GLY A N 1
ATOM 845 C CA . GLY A 1 111 ? 17.551 -6.064 -10.541 1.00 79.06 111 GLY A CA 1
ATOM 846 C C . GLY A 1 111 ? 18.991 -6.448 -10.205 1.00 79.06 111 GLY A C 1
ATOM 847 O O . GLY A 1 111 ? 19.745 -6.816 -11.098 1.00 79.06 111 GLY A O 1
ATOM 848 N N . ASN A 1 112 ? 19.349 -6.470 -8.918 1.00 78.31 112 ASN A N 1
ATOM 849 C CA . ASN A 1 112 ? 20.694 -6.860 -8.480 1.00 78.31 112 ASN A CA 1
ATOM 850 C C . ASN A 1 112 ? 21.046 -8.312 -8.851 1.00 78.31 112 ASN A C 1
ATOM 852 O O . ASN A 1 112 ? 22.182 -8.594 -9.225 1.00 78.31 112 ASN A O 1
ATOM 856 N N . ILE A 1 113 ? 20.082 -9.236 -8.768 1.00 76.88 113 ILE A N 1
ATOM 857 C CA . ILE A 1 113 ? 20.277 -10.629 -9.199 1.00 76.88 113 ILE A CA 1
ATOM 858 C C . ILE A 1 113 ? 20.400 -10.703 -10.727 1.00 76.88 113 ILE A C 1
ATOM 860 O O . ILE A 1 113 ? 21.268 -11.410 -11.230 1.00 76.88 113 ILE A O 1
ATOM 864 N N . ALA A 1 114 ? 19.581 -9.953 -11.470 1.00 68.50 114 ALA A N 1
ATOM 865 C CA . ALA A 1 114 ? 19.624 -9.926 -12.930 1.00 68.50 114 ALA A CA 1
ATOM 866 C C . ALA A 1 114 ? 20.979 -9.430 -13.460 1.00 68.50 114 ALA A C 1
ATOM 868 O O . ALA A 1 114 ? 21.532 -10.085 -14.331 1.00 68.50 114 ALA A O 1
ATOM 869 N N . PHE A 1 115 ? 21.571 -8.395 -12.850 1.00 62.72 115 PHE A N 1
ATOM 870 C CA . PHE A 1 115 ? 22.909 -7.887 -13.204 1.00 62.72 115 PHE A CA 1
ATOM 871 C C . PHE A 1 115 ? 24.047 -8.913 -13.050 1.00 62.72 115 PHE A C 1
ATOM 873 O O . PHE A 1 115 ? 25.130 -8.720 -13.597 1.00 62.72 115 PHE A O 1
ATOM 880 N N . THR A 1 116 ? 23.837 -9.988 -12.284 1.00 68.62 116 THR A N 1
ATOM 881 C CA . THR A 1 116 ? 24.818 -11.078 -12.130 1.00 68.62 116 THR A CA 1
ATOM 882 C C . THR A 1 116 ? 24.470 -12.314 -12.960 1.00 68.62 116 THR A C 1
ATOM 884 O O . THR A 1 116 ? 25.281 -13.237 -13.056 1.00 68.62 116 THR A O 1
ATOM 887 N N . ALA A 1 117 ? 23.292 -12.337 -13.589 1.00 59.47 117 ALA A N 1
ATOM 888 C CA . ALA A 1 117 ? 22.873 -13.391 -14.497 1.00 59.47 117 ALA A CA 1
ATOM 889 C C . ALA A 1 117 ? 23.290 -13.044 -15.944 1.00 59.47 117 ALA A C 1
ATOM 891 O O . ALA A 1 117 ? 23.237 -11.881 -16.330 1.00 59.47 117 ALA A O 1
ATOM 892 N N . PRO A 1 118 ? 23.693 -14.022 -16.777 1.00 60.66 118 PRO A N 1
ATOM 893 C CA . PRO A 1 118 ? 24.034 -13.770 -18.180 1.00 60.66 118 PRO A CA 1
ATOM 894 C C . PRO A 1 118 ? 22.871 -13.114 -18.948 1.00 60.66 118 PRO A C 1
ATOM 896 O O . PRO A 1 118 ? 21.725 -13.498 -18.701 1.00 60.66 118 PRO A O 1
ATOM 899 N N . ASP A 1 119 ? 23.186 -12.198 -19.881 1.00 59.22 119 ASP A N 1
ATOM 900 C CA . ASP A 1 119 ? 22.315 -11.423 -20.803 1.00 59.22 119 ASP A CA 1
ATOM 901 C C . ASP A 1 119 ? 21.046 -12.171 -21.273 1.00 59.22 119 ASP A C 1
ATOM 903 O O . ASP A 1 119 ? 20.937 -12.657 -22.406 1.00 59.22 119 ASP A O 1
ATOM 907 N N . THR A 1 120 ? 20.040 -12.288 -20.413 1.00 69.62 120 THR A N 1
ATOM 908 C CA . THR A 1 120 ? 18.827 -13.056 -20.706 1.00 69.62 120 THR A CA 1
ATOM 909 C C . THR A 1 120 ? 17.654 -12.126 -20.975 1.00 69.62 120 THR A C 1
ATOM 911 O O . THR A 1 120 ? 17.623 -10.957 -20.597 1.00 69.62 120 THR A O 1
ATOM 914 N N . ILE A 1 121 ? 16.651 -12.677 -21.663 1.00 64.31 121 ILE A N 1
ATOM 915 C CA . ILE A 1 121 ? 15.387 -12.051 -22.094 1.00 64.31 121 ILE A CA 1
ATOM 916 C C . ILE A 1 121 ? 14.732 -11.175 -21.004 1.00 64.31 121 ILE A C 1
ATOM 918 O O . ILE A 1 121 ? 14.016 -10.225 -21.334 1.00 64.31 121 ILE A O 1
ATOM 922 N N . LEU A 1 122 ? 15.008 -11.452 -19.727 1.00 60.59 122 LEU A N 1
ATOM 923 C CA . LEU A 1 122 ? 14.542 -10.691 -18.573 1.00 60.59 122 LEU A CA 1
ATOM 924 C C . LEU A 1 122 ? 15.006 -9.225 -18.587 1.00 60.59 122 LEU A C 1
ATOM 926 O O . LEU A 1 122 ? 14.180 -8.343 -18.367 1.00 60.59 122 LEU A O 1
ATOM 930 N N . GLU A 1 123 ? 16.269 -8.941 -18.917 1.00 63.59 123 GLU A N 1
ATOM 931 C CA . GLU A 1 123 ? 16.796 -7.567 -18.930 1.00 63.59 123 GLU A CA 1
ATOM 932 C C . GLU A 1 123 ? 16.178 -6.735 -20.050 1.00 63.59 123 GLU A C 1
ATOM 934 O O . GLU A 1 123 ? 15.697 -5.626 -19.821 1.00 63.59 123 GLU A O 1
ATOM 939 N N . ARG A 1 124 ? 16.090 -7.296 -21.263 1.00 67.38 124 ARG A N 1
ATOM 940 C CA . ARG A 1 124 ? 15.437 -6.619 -22.398 1.00 67.38 124 ARG A CA 1
ATOM 941 C C . ARG A 1 124 ? 13.956 -6.368 -22.129 1.00 67.38 124 ARG A C 1
ATOM 943 O O . ARG A 1 124 ? 13.407 -5.371 -22.594 1.00 67.38 124 ARG A O 1
ATOM 950 N N . THR A 1 125 ? 13.314 -7.263 -21.386 1.00 67.38 125 THR A N 1
ATOM 951 C CA . THR A 1 125 ? 11.907 -7.145 -20.996 1.00 67.38 125 THR A CA 1
ATOM 952 C C . THR A 1 125 ? 11.713 -6.075 -19.922 1.00 67.38 125 THR A C 1
ATOM 954 O O . THR A 1 125 ? 10.862 -5.201 -20.088 1.00 67.38 125 THR A O 1
ATOM 957 N N . ALA A 1 126 ? 12.533 -6.087 -18.869 1.00 64.56 126 ALA A N 1
ATOM 958 C CA . ALA A 1 126 ? 12.497 -5.104 -17.790 1.00 64.56 126 ALA A CA 1
ATOM 959 C C . ALA A 1 126 ? 12.842 -3.693 -18.290 1.00 64.56 126 ALA A C 1
ATOM 961 O O . ALA A 1 126 ? 12.124 -2.742 -17.985 1.00 64.56 126 ALA A O 1
ATOM 962 N N . ALA A 1 127 ? 13.869 -3.566 -19.135 1.00 64.81 127 ALA A N 1
ATOM 963 C CA . ALA A 1 127 ? 14.261 -2.297 -19.739 1.00 64.81 127 ALA A CA 1
ATOM 964 C C . ALA A 1 127 ? 13.154 -1.723 -20.636 1.00 64.81 127 ALA A C 1
ATOM 966 O O . ALA A 1 127 ? 12.876 -0.528 -20.576 1.00 64.81 127 ALA A O 1
ATOM 967 N N . ARG A 1 128 ? 12.462 -2.558 -21.427 1.00 66.12 128 ARG A N 1
ATOM 968 C CA . ARG A 1 128 ? 11.325 -2.113 -22.254 1.00 66.12 128 ARG A CA 1
ATOM 969 C C . ARG A 1 128 ? 10.128 -1.675 -21.416 1.00 66.12 128 ARG A C 1
ATOM 971 O O . ARG A 1 128 ? 9.528 -0.652 -21.728 1.00 66.12 128 ARG A O 1
ATOM 978 N N . LEU A 1 129 ? 9.804 -2.408 -20.351 1.00 66.31 129 LEU A N 1
ATOM 979 C CA . LEU A 1 129 ? 8.735 -2.044 -19.416 1.00 66.31 129 LEU A CA 1
ATOM 980 C C . LEU A 1 129 ? 9.028 -0.708 -18.726 1.00 66.31 129 LEU A C 1
ATOM 982 O O . LEU A 1 129 ? 8.205 0.200 -18.799 1.00 66.31 129 LEU A O 1
ATOM 986 N N . ALA A 1 130 ? 10.217 -0.556 -18.140 1.00 64.06 130 ALA A N 1
ATOM 987 C CA . ALA A 1 130 ? 10.626 0.678 -17.475 1.00 64.06 130 ALA A CA 1
ATOM 988 C C . ALA A 1 130 ? 10.657 1.870 -18.444 1.00 64.06 130 ALA A C 1
ATOM 990 O O . ALA A 1 130 ? 10.158 2.946 -18.122 1.00 64.06 130 ALA A O 1
ATOM 991 N N . PHE A 1 131 ? 11.178 1.668 -19.658 1.00 56.88 131 PHE A N 1
ATOM 992 C CA . PHE A 1 131 ? 11.256 2.715 -20.672 1.00 56.88 131 PHE A CA 1
ATOM 993 C C . PHE A 1 131 ? 9.878 3.113 -21.216 1.00 56.88 131 PHE A C 1
ATOM 995 O O . PHE A 1 131 ? 9.606 4.301 -21.344 1.00 56.88 131 PHE A O 1
ATOM 1002 N N . SER A 1 132 ? 8.988 2.152 -21.495 1.00 59.47 132 SER A N 1
ATOM 1003 C CA . SER A 1 132 ? 7.619 2.444 -21.959 1.00 59.47 132 SER A CA 1
ATOM 1004 C C . SER A 1 132 ? 6.797 3.190 -20.905 1.00 59.47 132 SER A C 1
ATOM 1006 O O . SER A 1 132 ? 6.157 4.188 -21.222 1.00 59.47 132 SER A O 1
ATOM 1008 N N . ALA A 1 133 ? 6.902 2.789 -19.635 1.00 61.41 133 ALA A N 1
ATOM 1009 C CA . ALA A 1 133 ? 6.208 3.450 -18.536 1.00 61.41 133 ALA A CA 1
ATOM 1010 C C . ALA A 1 133 ? 6.745 4.866 -18.260 1.00 61.41 133 ALA A C 1
ATOM 1012 O O . ALA A 1 133 ? 5.977 5.756 -17.909 1.00 61.41 133 ALA A O 1
ATOM 1013 N N . ALA A 1 134 ? 8.051 5.095 -18.429 1.00 58.00 134 ALA A N 1
ATOM 1014 C CA . ALA A 1 134 ? 8.666 6.396 -18.171 1.00 58.00 134 ALA A CA 1
ATOM 1015 C C . ALA A 1 134 ? 8.448 7.422 -19.296 1.00 58.00 134 ALA A C 1
ATOM 1017 O O . ALA A 1 134 ? 8.498 8.622 -19.036 1.00 58.00 134 ALA A O 1
ATOM 1018 N N . ARG A 1 135 ? 8.236 6.981 -20.545 1.00 57.31 135 ARG A N 1
ATOM 1019 C CA . ARG A 1 135 ? 8.184 7.886 -21.707 1.00 57.31 135 ARG A CA 1
ATOM 1020 C C . ARG A 1 135 ? 6.820 8.528 -21.946 1.00 57.31 135 ARG A C 1
ATOM 1022 O O . ARG A 1 135 ? 6.767 9.575 -22.581 1.00 57.31 135 ARG A O 1
ATOM 1029 N N . GLU A 1 136 ? 5.743 7.902 -21.479 1.00 63.03 136 GLU A N 1
ATOM 1030 C CA . GLU A 1 136 ? 4.371 8.316 -21.817 1.00 63.03 136 GLU A CA 1
ATOM 1031 C C . GLU A 1 136 ? 3.635 9.024 -20.676 1.00 63.03 136 GLU A C 1
ATOM 1033 O O . GLU A 1 136 ? 2.642 9.711 -20.913 1.00 63.03 136 GLU A O 1
ATOM 1038 N N . VAL A 1 137 ? 4.116 8.906 -19.437 1.00 66.44 137 VAL A N 1
ATOM 1039 C CA . VAL A 1 137 ? 3.461 9.551 -18.298 1.00 66.44 137 VAL A CA 1
ATOM 1040 C C . VAL A 1 137 ? 4.018 10.962 -18.141 1.00 66.44 137 VAL A C 1
ATOM 1042 O O . VAL A 1 137 ? 5.103 11.153 -17.592 1.00 66.44 137 VAL A O 1
ATOM 1045 N N . GLU A 1 138 ? 3.271 11.965 -18.614 1.00 79.88 138 GLU A N 1
ATOM 1046 C CA . GLU A 1 138 ? 3.579 13.363 -18.293 1.00 79.88 138 GLU A CA 1
ATOM 1047 C C . GLU A 1 138 ? 3.734 13.520 -16.768 1.00 79.88 138 GLU A C 1
ATOM 1049 O O . GLU A 1 138 ? 2.887 13.020 -16.020 1.00 79.88 138 GLU A O 1
ATOM 1054 N N . PRO A 1 139 ? 4.752 14.257 -16.278 1.00 78.25 139 PRO A N 1
ATOM 1055 C CA . PRO A 1 139 ? 4.990 14.449 -14.846 1.00 78.25 139 PRO A CA 1
ATOM 1056 C C . PRO A 1 139 ? 3.745 14.873 -14.046 1.00 78.25 139 PRO A C 1
ATOM 1058 O O . PRO A 1 139 ? 3.585 14.488 -12.888 1.00 78.25 139 PRO A O 1
ATOM 1061 N N . GLY A 1 140 ? 2.829 15.618 -14.680 1.00 81.94 140 GLY A N 1
ATOM 1062 C CA . GLY A 1 140 ? 1.547 16.030 -14.106 1.00 81.94 140 GLY A CA 1
ATOM 1063 C C . GLY A 1 140 ? 0.650 14.865 -13.671 1.00 81.94 140 GLY A C 1
ATOM 1064 O O . GLY A 1 140 ? 0.010 14.941 -12.621 1.00 81.94 140 GLY A O 1
ATOM 1065 N N . TRP A 1 141 ? 0.646 13.754 -14.413 1.00 84.12 141 TRP A N 1
ATOM 1066 C CA . TRP A 1 141 ? -0.189 12.593 -14.098 1.00 84.12 141 TRP A CA 1
ATOM 1067 C C . TRP A 1 141 ? 0.229 11.890 -12.812 1.00 84.12 141 TRP A C 1
ATOM 1069 O O . TRP A 1 141 ? -0.637 11.340 -12.134 1.00 84.12 141 TRP A O 1
ATOM 1079 N N . PHE A 1 142 ? 1.500 11.951 -12.404 1.00 78.88 142 PHE A N 1
ATOM 1080 C CA . PHE A 1 142 ? 1.930 11.361 -11.131 1.00 78.88 142 PHE A CA 1
ATOM 1081 C C . PHE A 1 142 ? 1.257 12.023 -9.925 1.00 78.88 142 PHE A C 1
ATOM 1083 O O . PHE A 1 142 ? 0.884 11.327 -8.977 1.00 78.88 142 PHE A O 1
ATOM 1090 N N . PHE A 1 143 ? 1.017 13.338 -9.980 1.00 82.69 143 PHE A N 1
ATOM 1091 C CA . PHE A 1 143 ? 0.322 14.065 -8.913 1.00 82.69 143 PHE A CA 1
ATOM 1092 C C . PHE A 1 143 ? -1.133 13.623 -8.738 1.00 82.69 143 PHE A C 1
ATOM 1094 O O . PHE A 1 143 ? -1.684 13.786 -7.654 1.00 82.69 143 PHE A O 1
ATOM 1101 N N . VAL A 1 144 ? -1.744 13.036 -9.771 1.00 86.50 144 VAL A N 1
ATOM 1102 C CA . VAL A 1 144 ? -3.106 12.488 -9.720 1.00 86.50 144 VAL A CA 1
ATOM 1103 C C . VAL A 1 144 ? -3.081 10.985 -9.443 1.00 86.50 144 VAL A C 1
ATOM 1105 O O . VAL A 1 144 ? -3.821 10.495 -8.591 1.00 86.50 144 VAL A O 1
ATOM 1108 N N . ALA A 1 145 ? -2.202 10.243 -10.113 1.00 84.69 145 ALA A N 1
ATOM 1109 C CA . ALA A 1 145 ? -2.129 8.791 -10.027 1.00 84.69 145 ALA A CA 1
ATOM 1110 C C . ALA A 1 145 ? -1.785 8.310 -8.613 1.00 84.69 145 ALA A C 1
ATOM 1112 O O . ALA A 1 145 ? -2.419 7.381 -8.118 1.00 84.69 145 ALA A O 1
ATOM 1113 N N . VAL A 1 146 ? -0.834 8.959 -7.932 1.00 86.81 146 VAL A N 1
ATOM 1114 C CA . VAL A 1 146 ? -0.423 8.582 -6.570 1.00 86.81 146 VAL A CA 1
ATOM 1115 C C . VAL A 1 146 ? -1.571 8.703 -5.554 1.00 86.81 146 VAL A C 1
ATOM 1117 O O . VAL A 1 146 ? -1.863 7.706 -4.884 1.00 86.81 146 VAL A O 1
ATOM 1120 N N . PRO A 1 147 ? -2.264 9.854 -5.409 1.00 90.50 147 PRO A N 1
ATOM 1121 C CA . PRO A 1 147 ? -3.376 9.957 -4.469 1.00 90.50 147 PRO A CA 1
ATOM 1122 C C . PRO A 1 147 ? -4.573 9.098 -4.875 1.00 90.50 147 PRO A C 1
ATOM 1124 O O . PRO A 1 147 ? -5.233 8.558 -3.991 1.00 90.50 147 PRO A O 1
ATOM 1127 N N . VAL A 1 148 ? -4.841 8.910 -6.174 1.00 93.62 148 VAL A N 1
ATOM 1128 C CA . VAL A 1 148 ? -5.894 7.989 -6.635 1.00 93.62 148 VAL A CA 1
ATOM 1129 C C . VAL A 1 148 ? -5.563 6.554 -6.234 1.00 93.62 148 VAL A C 1
ATOM 1131 O O . VAL A 1 148 ? -6.400 5.882 -5.635 1.00 93.62 148 VAL A O 1
ATOM 1134 N N . TYR A 1 149 ? -4.336 6.096 -6.488 1.00 90.94 149 TYR A N 1
ATOM 1135 C CA . TYR A 1 149 ? -3.876 4.761 -6.108 1.00 90.94 149 TYR A CA 1
ATOM 1136 C C . TYR A 1 149 ? -3.980 4.536 -4.593 1.00 90.94 149 TYR A C 1
ATOM 1138 O O . TYR A 1 149 ? -4.524 3.523 -4.145 1.00 90.94 149 TYR A O 1
ATOM 1146 N N . LEU A 1 150 ? -3.540 5.512 -3.792 1.00 95.38 150 LEU A N 1
ATOM 1147 C CA . LEU A 1 150 ? -3.685 5.463 -2.338 1.00 95.38 150 LEU A CA 1
ATOM 1148 C C . LEU A 1 150 ? -5.161 5.457 -1.911 1.00 95.38 150 LEU A C 1
ATOM 1150 O O . LEU A 1 150 ? -5.548 4.677 -1.043 1.00 95.38 150 LEU A O 1
ATOM 1154 N N . GLY A 1 151 ? -5.992 6.291 -2.539 1.00 96.75 151 GLY A N 1
ATOM 1155 C CA . GLY A 1 151 ? -7.429 6.376 -2.292 1.00 96.75 151 GLY A CA 1
ATOM 1156 C C . GLY A 1 151 ? -8.143 5.053 -2.558 1.00 96.75 151 GLY A C 1
ATOM 1157 O O . GLY A 1 151 ? -8.922 4.607 -1.720 1.00 96.75 151 GLY A O 1
ATOM 1158 N N . VAL A 1 152 ? -7.821 4.372 -3.660 1.00 97.06 152 VAL A N 1
ATOM 1159 C CA . VAL A 1 152 ? -8.336 3.025 -3.963 1.00 97.06 152 VAL A CA 1
ATOM 1160 C C . VAL A 1 152 ? -7.955 2.040 -2.858 1.00 97.06 152 VAL A C 1
ATOM 1162 O O . VAL A 1 152 ? -8.808 1.297 -2.375 1.00 97.06 152 VAL A O 1
ATOM 1165 N N . GLY A 1 153 ? -6.704 2.064 -2.398 1.00 97.75 153 GLY A N 1
ATOM 1166 C CA . GLY A 1 153 ? -6.241 1.214 -1.302 1.00 97.75 153 GLY A CA 1
ATOM 1167 C C . GLY A 1 153 ? -6.954 1.468 0.032 1.00 97.75 153 GLY A C 1
ATOM 1168 O O . GLY A 1 153 ? -7.288 0.520 0.750 1.00 97.75 153 GLY A O 1
ATOM 1169 N N . VAL A 1 154 ? -7.236 2.736 0.343 1.00 98.31 154 VAL A N 1
ATOM 1170 C CA . VAL A 1 154 ? -8.027 3.167 1.508 1.00 98.31 154 VAL A CA 1
ATOM 1171 C C . VAL A 1 154 ? -9.476 2.689 1.396 1.00 98.31 154 VAL A C 1
ATOM 1173 O O . VAL A 1 154 ? -10.002 2.098 2.342 1.00 98.31 154 VAL A O 1
ATOM 1176 N N . LEU A 1 155 ? -10.111 2.896 0.239 1.00 97.94 155 LEU A N 1
ATOM 1177 C CA . LEU A 1 155 ? -11.472 2.430 -0.028 1.00 97.94 155 LEU A CA 1
ATOM 1178 C C . LEU A 1 155 ? -11.563 0.908 0.091 1.00 97.94 155 LEU A C 1
ATOM 1180 O O . LEU A 1 155 ? -12.513 0.400 0.691 1.00 97.94 155 LEU A O 1
ATOM 1184 N N . TRP A 1 156 ? -10.551 0.178 -0.389 1.00 98.31 156 TRP A N 1
ATOM 1185 C CA . TRP A 1 156 ? -10.547 -1.272 -0.248 1.00 98.31 156 TRP A CA 1
ATOM 1186 C C . TRP A 1 156 ? -10.378 -1.748 1.185 1.00 98.31 156 TRP A C 1
ATOM 1188 O O . TRP A 1 156 ? -11.088 -2.661 1.603 1.00 98.31 156 TRP A O 1
ATOM 1198 N N . GLY A 1 157 ? -9.510 -1.104 1.964 1.00 98.31 157 GLY A N 1
ATOM 1199 C CA . GLY A 1 157 ? -9.373 -1.413 3.384 1.00 98.31 157 GLY A CA 1
ATOM 1200 C C . GLY A 1 157 ? -10.662 -1.142 4.165 1.00 98.31 157 GLY A C 1
ATOM 1201 O O . GLY A 1 157 ? -11.043 -1.922 5.039 1.00 98.31 157 GLY A O 1
ATOM 1202 N N . ALA A 1 158 ? -11.388 -0.076 3.818 1.00 98.00 158 ALA A N 1
ATOM 1203 C CA . ALA A 1 158 ? -12.710 0.192 4.377 1.00 98.00 158 ALA A CA 1
ATOM 1204 C C . ALA A 1 158 ? -13.738 -0.882 3.977 1.00 98.00 158 ALA A C 1
ATOM 1206 O O . ALA A 1 158 ? -14.494 -1.356 4.826 1.00 98.00 158 ALA A O 1
ATOM 1207 N N . GLY A 1 159 ? -13.735 -1.317 2.712 1.00 97.88 159 GLY A N 1
ATOM 1208 C CA . GLY A 1 159 ? -14.563 -2.426 2.230 1.00 97.88 159 GLY A CA 1
ATOM 1209 C C . GLY A 1 159 ? -14.262 -3.742 2.952 1.00 97.88 159 GLY A C 1
ATOM 1210 O O . GLY A 1 159 ? -15.182 -4.437 3.383 1.00 97.88 159 GLY A O 1
ATOM 1211 N N . TYR A 1 160 ? -12.984 -4.047 3.181 1.00 98.06 160 TYR A N 1
ATOM 1212 C CA . TYR A 1 160 ? -12.562 -5.196 3.981 1.00 98.06 160 TYR A CA 1
ATOM 1213 C C . TYR A 1 160 ? -13.153 -5.151 5.394 1.00 98.06 160 TYR A C 1
ATOM 1215 O O . TYR A 1 160 ? -13.742 -6.130 5.842 1.00 98.06 160 TYR A O 1
ATOM 1223 N N . ALA A 1 161 ? -13.075 -4.003 6.067 1.00 96.75 161 ALA A N 1
ATOM 1224 C CA . ALA A 1 161 ? -13.590 -3.838 7.425 1.00 96.75 161 ALA A CA 1
ATOM 1225 C C . ALA A 1 161 ? -15.120 -3.913 7.541 1.00 96.75 161 ALA A C 1
ATOM 1227 O O . ALA A 1 161 ? -15.641 -4.283 8.591 1.00 96.75 161 ALA A O 1
ATOM 1228 N N . LEU A 1 162 ? -15.844 -3.502 6.497 1.00 96.25 162 LEU A N 1
ATOM 1229 C CA . LEU A 1 162 ? -17.308 -3.499 6.494 1.00 96.25 162 LEU A CA 1
ATOM 1230 C C . LEU A 1 162 ? -17.918 -4.816 6.004 1.00 96.25 162 LEU A C 1
ATOM 1232 O O . LEU A 1 162 ? -19.043 -5.128 6.373 1.00 96.25 162 LEU A O 1
ATOM 1236 N N . TRP A 1 163 ? -17.221 -5.544 5.133 1.00 96.81 163 TRP A N 1
ATOM 1237 C CA . TRP A 1 163 ? -17.787 -6.681 4.403 1.00 96.81 163 TRP A CA 1
ATOM 1238 C C . TRP A 1 163 ? -16.895 -7.922 4.460 1.00 96.81 163 TRP A C 1
ATOM 1240 O O . TRP A 1 163 ? -17.400 -9.028 4.659 1.00 96.81 163 TRP A O 1
ATOM 1250 N N . GLY A 1 164 ? -15.583 -7.743 4.288 1.00 95.38 164 GLY A N 1
ATOM 1251 C CA . GLY A 1 164 ? -14.615 -8.836 4.176 1.00 95.38 164 GLY A CA 1
ATOM 1252 C C . GLY A 1 164 ? -14.384 -9.578 5.490 1.00 95.38 164 GLY A C 1
ATOM 1253 O O . GLY A 1 164 ? -14.435 -10.804 5.515 1.00 95.38 164 GLY A O 1
ATOM 1254 N N . GLU A 1 165 ? -14.176 -8.856 6.592 1.00 95.00 165 GLU A N 1
ATOM 1255 C CA . GLU A 1 165 ? -13.853 -9.461 7.889 1.00 95.00 165 GLU A CA 1
ATOM 1256 C C . GLU A 1 165 ? -14.943 -10.433 8.374 1.00 95.00 165 GLU A C 1
ATOM 1258 O O . GLU A 1 165 ? -14.624 -11.531 8.845 1.00 95.00 165 GLU A O 1
ATOM 1263 N N . GLU A 1 166 ? -16.213 -10.036 8.231 1.00 93.44 166 GLU A N 1
ATOM 1264 C CA . GLU A 1 166 ? -17.377 -10.819 8.661 1.00 93.44 166 GLU A CA 1
ATOM 1265 C C . GLU A 1 166 ? -17.614 -12.032 7.757 1.00 93.44 166 GLU A C 1
ATOM 1267 O O . GLU A 1 166 ? -17.813 -13.142 8.248 1.00 93.44 166 GLU A O 1
ATOM 1272 N N . ARG A 1 167 ? -17.553 -11.848 6.431 1.00 96.50 167 ARG A N 1
ATOM 1273 C CA . ARG A 1 167 ? -17.841 -12.923 5.466 1.00 96.50 167 ARG A CA 1
ATOM 1274 C C . ARG A 1 167 ? -16.787 -14.017 5.437 1.00 96.50 167 ARG A C 1
ATOM 1276 O O . ARG A 1 167 ? -17.110 -15.158 5.128 1.00 96.50 167 ARG A O 1
ATOM 1283 N N . LEU A 1 168 ? -15.539 -13.679 5.749 1.00 95.31 168 LEU A N 1
ATOM 1284 C CA . LEU A 1 168 ? -14.426 -14.628 5.713 1.00 95.31 168 LEU A CA 1
ATOM 1285 C C . LEU A 1 168 ? -14.289 -15.448 7.014 1.00 95.31 168 LEU A C 1
ATOM 1287 O O . LEU A 1 168 ? -13.394 -16.285 7.123 1.00 95.31 168 LEU A O 1
ATOM 1291 N N . GLY A 1 169 ? -15.195 -15.251 7.982 1.00 89.38 169 GLY A N 1
ATOM 1292 C CA . GLY A 1 169 ? -15.485 -16.204 9.058 1.00 89.38 169 GLY A CA 1
ATOM 1293 C C . GLY A 1 169 ? -14.277 -16.624 9.903 1.00 89.38 169 GLY A C 1
ATOM 1294 O O . GLY A 1 169 ? -13.628 -15.785 10.526 1.00 89.38 169 GLY A O 1
ATOM 1295 N N . ASN A 1 170 ? -14.000 -17.933 9.930 1.00 94.19 170 ASN A N 1
ATOM 1296 C CA . ASN A 1 170 ? -13.060 -18.599 10.848 1.00 94.19 170 ASN A CA 1
ATOM 1297 C C . ASN A 1 170 ? -11.585 -18.571 10.404 1.00 94.19 170 ASN A C 1
ATOM 1299 O O . ASN A 1 170 ? -10.737 -19.180 11.053 1.00 94.19 170 ASN A O 1
ATOM 1303 N N . LEU A 1 171 ? -11.266 -17.918 9.286 1.00 96.69 171 LEU A N 1
ATOM 1304 C CA . LEU A 1 171 ? -9.886 -17.822 8.810 1.00 96.69 171 LEU A CA 1
ATOM 1305 C C . LEU A 1 171 ? -9.024 -16.975 9.756 1.00 96.69 171 LEU A C 1
ATOM 1307 O O . LEU A 1 171 ? -9.518 -16.087 10.450 1.00 96.69 171 LEU A O 1
ATOM 1311 N N . THR A 1 172 ? -7.713 -17.210 9.751 1.00 96.31 172 THR A N 1
ATOM 1312 C CA . THR A 1 172 ? -6.781 -16.332 10.474 1.00 96.31 172 THR A CA 1
ATOM 1313 C C . THR A 1 172 ? -6.712 -14.952 9.813 1.00 96.31 172 THR A C 1
ATOM 1315 O O . THR A 1 172 ? -6.931 -14.818 8.608 1.00 96.31 172 THR A O 1
ATOM 1318 N N . ASP A 1 173 ? -6.376 -13.918 10.587 1.00 96.50 173 ASP A N 1
ATOM 1319 C CA . ASP A 1 173 ? -6.383 -12.520 10.127 1.00 96.50 173 ASP A CA 1
ATOM 1320 C C . ASP A 1 173 ? -5.648 -12.304 8.790 1.00 96.50 173 ASP A C 1
ATOM 1322 O O . ASP A 1 173 ? -6.158 -11.641 7.886 1.00 96.50 173 ASP A O 1
ATOM 1326 N N . TRP A 1 174 ? -4.461 -12.903 8.633 1.00 97.44 174 TRP A N 1
ATOM 1327 C CA . TRP A 1 174 ? -3.663 -12.768 7.412 1.00 97.44 174 TRP A CA 1
ATOM 1328 C C . TRP A 1 174 ? -4.286 -13.517 6.226 1.00 97.44 174 TRP A C 1
ATOM 1330 O O . TRP A 1 174 ? -4.255 -13.009 5.108 1.00 97.44 174 TRP A O 1
ATOM 1340 N N . GLN A 1 175 ? -4.906 -14.681 6.458 1.00 98.06 175 GLN A N 1
ATOM 1341 C CA . GLN A 1 175 ? -5.611 -15.435 5.416 1.00 98.06 175 GLN A CA 1
ATOM 1342 C C . GLN A 1 175 ? -6.821 -14.658 4.903 1.00 98.06 175 GLN A C 1
ATOM 1344 O O . GLN A 1 175 ? -7.026 -14.595 3.694 1.00 98.06 175 GLN A O 1
ATOM 1349 N N . LYS A 1 176 ? -7.592 -14.026 5.803 1.00 97.75 176 LYS A N 1
ATOM 1350 C CA . LYS A 1 176 ? -8.722 -13.167 5.419 1.00 97.75 176 LYS A CA 1
ATOM 1351 C C . LYS A 1 176 ? -8.263 -12.032 4.512 1.00 97.75 176 LYS A C 1
ATOM 1353 O O . LYS A 1 176 ? -8.849 -11.812 3.457 1.00 97.75 176 LYS A O 1
ATOM 1358 N N . GLY A 1 177 ? -7.204 -11.333 4.912 1.00 97.75 177 GLY A N 1
ATOM 1359 C CA . GLY A 1 177 ? -6.665 -10.220 4.141 1.00 97.75 177 GLY A CA 1
ATOM 1360 C C . GLY A 1 177 ? -6.138 -10.645 2.766 1.00 97.75 177 GLY A C 1
ATOM 1361 O O . GLY A 1 177 ? -6.485 -10.017 1.767 1.00 97.75 177 GLY A O 1
ATOM 1362 N N . VAL A 1 178 ? -5.367 -11.739 2.685 1.00 98.31 178 VAL A N 1
ATOM 1363 C CA . VAL A 1 178 ? -4.867 -12.286 1.407 1.00 98.31 178 VAL A CA 1
ATOM 1364 C C . VAL A 1 178 ? -6.019 -12.722 0.504 1.00 98.31 178 VAL A C 1
ATOM 1366 O O . VAL A 1 178 ? -6.060 -12.322 -0.656 1.00 98.31 178 VAL A O 1
ATOM 1369 N N . LEU A 1 179 ? -6.984 -13.482 1.029 1.00 98.00 179 LEU A N 1
ATOM 1370 C CA . LEU A 1 179 ? -8.133 -13.948 0.253 1.00 98.00 179 LEU A CA 1
ATOM 1371 C C . LEU A 1 179 ? -8.988 -12.779 -0.254 1.00 98.00 179 LEU A C 1
ATOM 1373 O O . LEU A 1 179 ? -9.404 -12.781 -1.410 1.00 98.00 179 LEU A O 1
ATOM 1377 N N . PHE A 1 180 ? -9.199 -11.751 0.570 1.00 98.19 180 PHE A N 1
ATOM 1378 C CA . PHE A 1 180 ? -9.886 -10.530 0.152 1.00 98.19 180 PHE A CA 1
ATOM 1379 C C . PHE A 1 180 ? -9.129 -9.793 -0.964 1.00 98.19 180 PHE A C 1
ATOM 1381 O O . PHE A 1 180 ? -9.744 -9.344 -1.930 1.00 98.19 180 PHE A O 1
ATOM 1388 N N . ALA A 1 181 ? -7.798 -9.708 -0.874 1.00 98.25 181 ALA A N 1
ATOM 1389 C CA . ALA A 1 181 ? -6.957 -9.046 -1.872 1.00 98.25 181 ALA A CA 1
ATOM 1390 C C . ALA A 1 181 ? -6.892 -9.779 -3.226 1.00 98.25 181 ALA A C 1
ATOM 1392 O O . ALA A 1 181 ? -6.494 -9.176 -4.225 1.00 98.25 181 ALA A O 1
ATOM 1393 N N . MET A 1 182 ? -7.342 -11.036 -3.300 1.00 98.19 182 MET A N 1
ATOM 1394 C CA . MET A 1 182 ? -7.481 -11.735 -4.580 1.00 98.19 182 MET A CA 1
ATOM 1395 C C . MET A 1 182 ? -8.544 -11.096 -5.480 1.00 98.19 182 MET A C 1
ATOM 1397 O O . MET A 1 182 ? -8.428 -11.176 -6.699 1.00 98.19 182 MET A O 1
ATOM 1401 N N . LEU A 1 183 ? -9.549 -10.413 -4.918 1.00 97.69 183 LEU A N 1
ATOM 1402 C CA . LEU A 1 183 ? -10.561 -9.712 -5.711 1.00 97.69 183 LEU A CA 1
ATOM 1403 C C . LEU A 1 183 ? -9.960 -8.553 -6.538 1.00 97.69 183 LEU A C 1
ATOM 1405 O O . LEU A 1 183 ? -10.100 -8.584 -7.762 1.00 97.69 183 LEU A O 1
ATOM 1409 N N . PRO A 1 184 ? -9.260 -7.559 -5.948 1.00 97.19 184 PRO A N 1
ATOM 1410 C CA . PRO A 1 184 ? -8.565 -6.540 -6.734 1.00 97.19 184 PRO A CA 1
ATOM 1411 C C . PRO A 1 184 ? -7.487 -7.108 -7.657 1.00 97.19 184 PRO A C 1
ATOM 1413 O O . PRO A 1 184 ? -7.307 -6.579 -8.750 1.00 97.19 184 PRO A O 1
ATOM 1416 N N . PHE A 1 185 ? -6.819 -8.199 -7.272 1.00 97.31 185 PHE A N 1
ATOM 1417 C CA . PHE A 1 185 ? -5.873 -8.879 -8.156 1.00 97.31 185 PHE A CA 1
ATOM 1418 C C . PHE A 1 185 ? -6.549 -9.380 -9.439 1.00 97.31 185 PHE A C 1
ATOM 1420 O O . PHE A 1 185 ? -6.088 -9.068 -10.535 1.00 97.31 185 PHE A O 1
ATOM 1427 N N . LEU A 1 186 ? -7.679 -10.086 -9.322 1.00 97.31 186 LEU A N 1
ATOM 1428 C CA . LEU A 1 186 ? -8.447 -10.554 -10.479 1.00 97.31 186 LEU A CA 1
ATOM 1429 C C . LEU A 1 186 ? -8.964 -9.389 -11.333 1.00 97.31 186 LEU A C 1
ATOM 1431 O O . LEU A 1 186 ? -8.891 -9.451 -12.558 1.00 97.31 186 LEU A O 1
ATOM 1435 N N . ILE A 1 187 ? -9.425 -8.304 -10.700 1.00 96.38 187 ILE A N 1
ATOM 1436 C CA . ILE A 1 187 ? -9.815 -7.073 -11.406 1.00 96.38 187 ILE A CA 1
ATOM 1437 C C . ILE A 1 187 ? -8.618 -6.510 -12.189 1.00 96.38 187 ILE A C 1
ATOM 1439 O O . ILE A 1 187 ? -8.763 -6.143 -13.351 1.00 96.38 187 ILE A O 1
ATOM 1443 N N . SER A 1 188 ? -7.423 -6.488 -11.602 1.00 93.75 188 SER A N 1
ATOM 1444 C CA . SER A 1 188 ? -6.217 -6.017 -12.287 1.00 93.75 188 SER A CA 1
ATOM 1445 C C . SER A 1 188 ? -5.858 -6.883 -13.500 1.00 93.75 188 SER A C 1
ATOM 1447 O O . SER A 1 188 ? -5.615 -6.352 -14.584 1.00 93.75 188 SER A O 1
ATOM 1449 N N . LEU A 1 189 ? -5.922 -8.214 -13.370 1.00 93.56 189 LEU A N 1
ATOM 1450 C CA . LEU A 1 189 ? -5.653 -9.136 -14.481 1.00 93.56 189 LEU A CA 1
ATOM 1451 C C . LEU A 1 189 ? -6.633 -8.982 -15.654 1.00 93.56 189 LEU A C 1
ATOM 1453 O O . LEU A 1 189 ? -6.243 -9.169 -16.808 1.00 93.56 189 LEU A O 1
ATOM 1457 N N . VAL A 1 190 ? -7.902 -8.682 -15.361 1.00 95.44 190 VAL A N 1
ATOM 1458 C CA . VAL A 1 190 ? -8.970 -8.594 -16.369 1.00 95.44 190 VAL A CA 1
ATOM 1459 C C . VAL A 1 190 ? -9.077 -7.198 -16.982 1.00 95.44 190 VAL A C 1
ATOM 1461 O O . VAL A 1 190 ? -9.392 -7.088 -18.163 1.00 95.44 190 VAL A O 1
ATOM 1464 N N . PHE A 1 191 ? -8.818 -6.139 -16.211 1.00 94.25 191 PHE A N 1
ATOM 1465 C CA . PHE A 1 191 ? -9.035 -4.758 -16.651 1.00 94.25 191 PHE A CA 1
ATOM 1466 C C . PHE A 1 191 ? -7.739 -3.961 -16.787 1.00 94.25 191 PHE A C 1
ATOM 1468 O O . PHE A 1 191 ? -7.499 -3.372 -17.838 1.00 94.25 191 PHE A O 1
ATOM 1475 N N . ALA A 1 192 ? -6.890 -3.943 -15.757 1.00 89.00 192 ALA A N 1
ATOM 1476 C CA . ALA A 1 192 ? -5.703 -3.091 -15.754 1.00 89.00 192 ALA A CA 1
ATOM 1477 C C . ALA A 1 192 ? -4.641 -3.587 -16.743 1.00 89.00 192 ALA A C 1
ATOM 1479 O O . ALA A 1 192 ? -4.124 -2.802 -17.532 1.00 89.00 192 ALA A O 1
ATOM 1480 N N . MET A 1 193 ? -4.345 -4.889 -16.757 1.00 89.31 193 MET A N 1
ATOM 1481 C CA . MET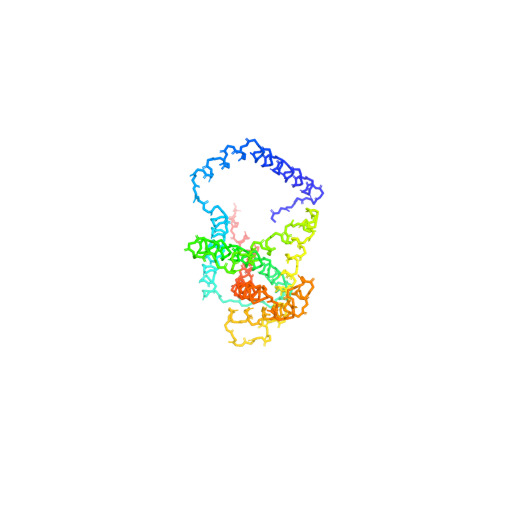 A 1 193 ? -3.315 -5.438 -17.645 1.00 89.31 193 MET A CA 1
ATOM 1482 C C . MET A 1 193 ? -3.622 -5.257 -19.138 1.00 89.31 193 MET A C 1
ATOM 1484 O O . MET A 1 193 ? -2.737 -4.783 -19.855 1.00 89.31 193 MET A O 1
ATOM 1488 N N . PRO A 1 194 ? -4.842 -5.545 -19.634 1.00 89.19 194 PRO A N 1
ATOM 1489 C CA . PRO A 1 194 ? -5.186 -5.262 -21.026 1.00 89.19 194 PRO A CA 1
ATOM 1490 C C . PRO A 1 194 ? -5.125 -3.776 -21.365 1.00 89.19 194 PRO A C 1
ATOM 1492 O O . PRO A 1 194 ? -4.630 -3.424 -22.432 1.00 89.19 194 PRO A O 1
ATOM 1495 N N . LEU A 1 195 ? -5.576 -2.906 -20.453 1.00 86.62 195 LEU A N 1
ATOM 1496 C CA . LEU A 1 195 ? -5.550 -1.457 -20.659 1.00 86.62 195 LEU A CA 1
ATOM 1497 C C . LEU A 1 195 ? -4.117 -0.918 -20.790 1.00 86.62 195 LEU A C 1
ATOM 1499 O O . LEU A 1 195 ? -3.885 0.034 -21.525 1.00 86.62 195 LEU A O 1
ATOM 1503 N N . LEU A 1 196 ? -3.157 -1.567 -20.127 1.00 83.06 196 LEU A N 1
ATOM 1504 C CA . LEU A 1 196 ? -1.724 -1.277 -20.224 1.00 83.06 196 LEU A CA 1
ATOM 1505 C C . LEU A 1 196 ? -1.032 -1.987 -21.405 1.00 83.06 196 LEU A C 1
ATOM 1507 O O . LEU A 1 196 ? 0.190 -1.942 -21.515 1.00 83.06 196 LEU A O 1
ATOM 1511 N N . GLY A 1 197 ? -1.777 -2.689 -22.265 1.00 84.31 197 GLY A N 1
ATOM 1512 C CA . GLY A 1 197 ? -1.216 -3.418 -23.407 1.00 84.31 197 GLY A CA 1
ATOM 1513 C C . GLY A 1 197 ? -0.436 -4.687 -23.035 1.00 84.31 197 GLY A C 1
ATOM 1514 O O . GLY A 1 197 ? 0.274 -5.236 -23.875 1.00 84.31 197 GLY A O 1
ATOM 1515 N N . LEU A 1 198 ? -0.570 -5.188 -21.801 1.00 83.56 198 LEU A N 1
ATOM 1516 C CA . LEU A 1 198 ? 0.132 -6.387 -21.306 1.00 83.56 198 LEU A CA 1
ATOM 1517 C C . LEU A 1 198 ? -0.609 -7.703 -21.620 1.00 83.56 198 LEU A C 1
ATOM 1519 O O . LEU A 1 198 ? -0.107 -8.794 -21.336 1.00 83.56 198 LEU A O 1
ATOM 1523 N N . GLY A 1 199 ? -1.792 -7.600 -22.234 1.00 84.88 199 GLY A N 1
ATOM 1524 C CA . GLY A 1 199 ? -2.671 -8.720 -22.569 1.00 84.88 199 GLY A CA 1
ATOM 1525 C C . GLY A 1 199 ? -3.563 -9.170 -21.406 1.00 84.88 199 GLY A C 1
ATOM 1526 O O . GLY A 1 199 ? -3.392 -8.761 -20.258 1.00 84.88 199 GLY A O 1
ATOM 1527 N N . TYR A 1 200 ? -4.539 -10.028 -21.708 1.00 87.75 200 TYR A N 1
ATOM 1528 C CA . TYR A 1 200 ? -5.414 -10.635 -20.701 1.00 87.75 200 TYR A CA 1
ATOM 1529 C C . TYR A 1 200 ? -4.667 -11.701 -19.907 1.00 87.75 200 TYR A C 1
ATOM 1531 O O . TYR A 1 200 ? -3.922 -12.486 -20.493 1.00 87.75 200 TYR A O 1
ATOM 1539 N N . PHE A 1 201 ? -4.872 -11.734 -18.585 1.00 87.06 201 PHE A N 1
ATOM 1540 C CA . PHE A 1 201 ? -4.265 -12.726 -17.682 1.00 87.06 201 PHE A CA 1
ATOM 1541 C C . PHE A 1 201 ? -2.732 -12.836 -17.791 1.00 87.06 201 PHE A C 1
ATOM 1543 O O . PHE A 1 201 ? -2.156 -13.864 -17.444 1.00 87.06 201 PHE A O 1
ATOM 1550 N N . GLY A 1 202 ? -2.060 -11.794 -18.289 1.00 78.75 202 GLY A N 1
ATOM 1551 C CA . GLY A 1 202 ? -0.615 -11.811 -18.492 1.00 78.75 202 GLY A CA 1
ATOM 1552 C C . GLY A 1 202 ? -0.138 -12.730 -19.624 1.00 78.75 202 GLY A C 1
ATOM 1553 O O . GLY A 1 202 ? 0.982 -13.216 -19.559 1.00 78.75 202 GLY A O 1
ATOM 1554 N N . VAL A 1 203 ? -0.934 -12.976 -20.671 1.00 84.38 203 VAL A N 1
ATOM 1555 C CA . VAL A 1 203 ? -0.542 -13.850 -21.805 1.00 84.38 203 VAL A CA 1
ATOM 1556 C C . VAL A 1 203 ? 0.390 -13.150 -22.833 1.00 84.38 203 VAL A C 1
ATOM 1558 O O . VAL A 1 203 ? 0.777 -13.737 -23.838 1.00 84.38 203 VAL A O 1
ATOM 1561 N N . GLY A 1 204 ? 0.819 -11.903 -22.599 1.00 80.94 204 GLY A N 1
ATOM 1562 C CA . GLY A 1 204 ? 1.794 -11.198 -23.451 1.00 80.94 204 GLY A CA 1
ATOM 1563 C C . GLY A 1 204 ? 3.261 -11.592 -23.206 1.00 80.94 204 GLY A C 1
ATOM 1564 O O . GLY A 1 204 ? 3.586 -12.226 -22.209 1.00 80.94 204 GLY A O 1
ATOM 1565 N N . ALA A 1 205 ? 4.189 -11.145 -24.064 1.00 77.19 205 ALA A N 1
ATOM 1566 C CA . ALA A 1 205 ? 5.629 -11.430 -23.918 1.00 77.19 205 ALA A CA 1
ATOM 1567 C C . ALA A 1 205 ? 6.210 -11.010 -22.550 1.00 77.19 205 ALA A C 1
ATOM 1569 O O . ALA A 1 205 ? 7.123 -11.646 -22.031 1.00 77.19 205 ALA A O 1
ATOM 1570 N N . THR A 1 206 ? 5.662 -9.949 -21.957 1.00 79.88 206 THR A N 1
ATOM 1571 C CA . THR A 1 206 ? 6.037 -9.424 -20.635 1.00 79.88 206 THR A CA 1
ATOM 1572 C C . THR A 1 206 ? 4.974 -9.709 -19.564 1.00 79.88 206 THR A C 1
ATOM 1574 O O . THR A 1 206 ? 5.162 -9.401 -18.384 1.00 79.88 206 THR A O 1
ATOM 1577 N N . GLY A 1 207 ? 3.859 -10.318 -19.972 1.00 84.25 207 GLY A N 1
ATOM 1578 C CA . GLY A 1 207 ? 2.660 -10.506 -19.168 1.00 84.25 207 GLY A CA 1
ATOM 1579 C C . GLY A 1 207 ? 2.856 -11.400 -17.939 1.00 84.25 207 GLY A C 1
ATOM 1580 O O . GLY A 1 207 ? 2.388 -11.003 -16.872 1.00 84.25 207 GLY A O 1
ATOM 1581 N N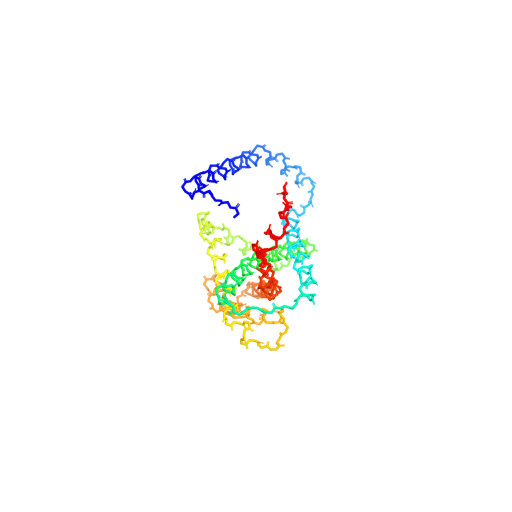 . PRO A 1 208 ? 3.590 -12.532 -18.000 1.00 87.06 208 PRO A N 1
ATOM 1582 C CA . PRO A 1 208 ? 3.776 -13.389 -16.831 1.00 87.06 208 PRO A CA 1
ATOM 1583 C C . PRO A 1 208 ? 4.572 -12.701 -15.722 1.00 87.06 208 PRO A C 1
ATOM 1585 O O . PRO A 1 208 ? 4.222 -12.806 -14.550 1.00 87.06 208 PRO A O 1
ATOM 1588 N N . VAL A 1 209 ? 5.616 -11.947 -16.085 1.00 85.25 209 VAL A N 1
ATOM 1589 C CA . VAL A 1 209 ? 6.434 -11.196 -15.119 1.00 85.25 209 VAL A CA 1
ATOM 1590 C C . VAL A 1 209 ? 5.589 -10.122 -14.440 1.00 85.25 209 VAL A C 1
ATOM 1592 O O . VAL A 1 209 ? 5.594 -10.020 -13.212 1.00 85.25 209 VAL A O 1
ATOM 1595 N N . ALA A 1 210 ? 4.805 -9.371 -15.220 1.00 86.81 210 ALA A N 1
ATOM 1596 C CA . ALA A 1 210 ? 3.867 -8.399 -14.673 1.00 86.81 210 ALA A CA 1
ATOM 1597 C C . ALA A 1 210 ? 2.828 -9.070 -13.758 1.00 86.81 210 ALA A C 1
ATOM 1599 O O . ALA A 1 210 ? 2.543 -8.552 -12.682 1.00 86.81 210 ALA A O 1
ATOM 1600 N N . ALA A 1 211 ? 2.292 -10.235 -14.142 1.00 91.31 211 ALA A N 1
ATOM 1601 C CA . ALA A 1 211 ? 1.285 -10.961 -13.366 1.00 91.31 211 ALA A CA 1
ATOM 1602 C C . ALA A 1 211 ? 1.836 -11.448 -12.023 1.00 91.31 211 ALA A C 1
ATOM 1604 O O . ALA A 1 211 ? 1.159 -11.324 -11.004 1.00 91.31 211 ALA A O 1
ATOM 1605 N N . VAL A 1 212 ? 3.079 -11.935 -11.998 1.00 92.31 212 VAL A N 1
ATOM 1606 C CA . VAL A 1 212 ? 3.767 -12.332 -10.762 1.00 92.31 212 VAL A CA 1
ATOM 1607 C C . VAL A 1 212 ? 4.037 -11.123 -9.866 1.00 92.31 212 VAL A C 1
ATOM 1609 O O . VAL A 1 212 ? 3.772 -11.191 -8.666 1.00 92.31 212 VAL A O 1
ATOM 1612 N N . GLY A 1 213 ? 4.512 -10.006 -10.427 1.00 92.00 213 GLY A N 1
ATOM 1613 C CA . GLY A 1 213 ? 4.713 -8.767 -9.669 1.00 92.00 213 GLY A CA 1
ATOM 1614 C C . GLY A 1 213 ? 3.408 -8.247 -9.062 1.00 92.00 213 GLY A C 1
ATOM 1615 O O . GLY A 1 213 ? 3.351 -7.899 -7.881 1.00 92.00 213 GLY A O 1
ATOM 1616 N N . GLU A 1 214 ? 2.331 -8.286 -9.844 1.00 94.44 214 GLU A N 1
ATOM 1617 C CA . GLU A 1 214 ? 1.001 -7.863 -9.419 1.00 94.44 214 GLU A CA 1
ATOM 1618 C C . GLU A 1 214 ? 0.394 -8.793 -8.362 1.00 94.44 214 GLU A C 1
ATOM 1620 O O . GLU A 1 214 ? -0.244 -8.323 -7.415 1.00 94.44 214 GLU A O 1
ATOM 1625 N N . LEU A 1 215 ? 0.629 -10.103 -8.473 1.00 96.50 215 LEU A N 1
ATOM 1626 C CA . LEU A 1 215 ? 0.261 -11.079 -7.451 1.00 96.50 215 LEU A CA 1
ATOM 1627 C C . LEU A 1 215 ? 1.019 -10.800 -6.150 1.00 96.50 215 LEU A C 1
ATOM 1629 O O . LEU A 1 215 ? 0.401 -10.708 -5.090 1.00 96.50 215 LEU A O 1
ATOM 1633 N N . GLY A 1 216 ? 2.339 -10.604 -6.223 1.00 96.62 216 GLY A N 1
ATOM 1634 C CA . GLY A 1 216 ? 3.174 -10.274 -5.066 1.00 96.62 216 GLY A CA 1
ATOM 1635 C C . GLY A 1 216 ? 2.709 -9.001 -4.355 1.00 96.62 216 GLY A C 1
ATOM 1636 O O . GLY A 1 216 ? 2.579 -8.981 -3.126 1.00 96.62 216 GLY A O 1
ATOM 1637 N N . ARG A 1 217 ? 2.364 -7.962 -5.126 1.00 96.75 217 ARG A N 1
ATOM 1638 C CA . ARG A 1 217 ? 1.789 -6.710 -4.617 1.00 96.75 217 ARG A CA 1
ATOM 1639 C C . ARG A 1 217 ? 0.496 -6.958 -3.836 1.00 96.75 217 ARG A C 1
ATOM 1641 O O . ARG A 1 217 ? 0.375 -6.514 -2.691 1.00 96.75 217 ARG A O 1
ATOM 1648 N N . HIS A 1 218 ? -0.455 -7.694 -4.409 1.00 97.81 218 HIS A N 1
ATOM 1649 C CA . HIS A 1 218 ? -1.752 -7.948 -3.775 1.00 97.81 218 HIS A CA 1
ATOM 1650 C C . HIS A 1 218 ? -1.677 -8.899 -2.584 1.00 97.81 218 HIS A C 1
ATOM 1652 O O . HIS A 1 218 ? -2.327 -8.642 -1.574 1.00 97.81 218 HIS A O 1
ATOM 1658 N N . VAL A 1 219 ? -0.856 -9.948 -2.651 1.00 98.31 219 VAL A N 1
ATOM 1659 C CA . VAL A 1 219 ? -0.611 -10.839 -1.508 1.00 98.31 219 VAL A CA 1
ATOM 1660 C C . VAL A 1 219 ? -0.025 -10.042 -0.345 1.00 98.31 219 VAL A C 1
ATOM 1662 O O . VAL A 1 219 ? -0.498 -10.169 0.782 1.00 98.31 219 VAL A O 1
ATOM 1665 N N . THR A 1 220 ? 0.941 -9.159 -0.615 1.00 98.19 220 THR A N 1
ATOM 1666 C CA . THR A 1 220 ? 1.536 -8.307 0.423 1.00 98.19 220 THR A CA 1
ATOM 1667 C C . THR A 1 220 ? 0.526 -7.308 0.985 1.00 98.19 220 THR A C 1
ATOM 1669 O O . THR A 1 220 ? 0.429 -7.154 2.202 1.00 98.19 220 THR A O 1
ATOM 1672 N N . TYR A 1 221 ? -0.265 -6.663 0.120 1.00 98.50 221 TYR A N 1
ATOM 1673 C CA . TYR A 1 221 ? -1.353 -5.773 0.537 1.00 98.50 221 TYR A CA 1
ATOM 1674 C C . TYR A 1 221 ? -2.346 -6.506 1.443 1.00 98.50 221 TYR A C 1
ATOM 1676 O O . TYR A 1 221 ? -2.642 -6.035 2.537 1.00 98.50 221 TYR A O 1
ATOM 1684 N N . GLY A 1 222 ? -2.818 -7.681 1.026 1.00 98.31 222 GLY A N 1
ATOM 1685 C CA . GLY A 1 222 ? -3.758 -8.492 1.787 1.00 98.31 222 GLY A CA 1
ATOM 1686 C C . GLY A 1 222 ? -3.189 -8.944 3.128 1.00 98.31 222 GLY A C 1
ATOM 1687 O O . GLY A 1 222 ? -3.850 -8.799 4.153 1.00 98.31 222 GLY A O 1
ATOM 1688 N N . LEU A 1 223 ? -1.944 -9.420 3.150 1.00 98.38 223 LEU A N 1
ATOM 1689 C CA . LEU A 1 223 ? -1.262 -9.823 4.378 1.00 98.38 223 LEU A CA 1
ATOM 1690 C C . LEU A 1 223 ? -1.161 -8.655 5.367 1.00 98.38 223 LEU A C 1
ATOM 1692 O O . LEU A 1 223 ? -1.547 -8.798 6.527 1.00 98.38 223 LEU A O 1
ATOM 1696 N N . LEU A 1 224 ? -0.700 -7.485 4.913 1.00 98.38 224 LEU A N 1
ATOM 1697 C CA . LEU A 1 224 ? -0.596 -6.294 5.759 1.00 98.38 224 LEU A CA 1
ATOM 1698 C C . LEU A 1 224 ? -1.970 -5.803 6.220 1.00 98.38 224 LEU A C 1
ATOM 1700 O O . LEU A 1 224 ? -2.139 -5.513 7.400 1.00 98.38 224 LEU A O 1
ATOM 1704 N N . LEU A 1 225 ? -2.961 -5.757 5.330 1.00 98.38 225 LEU A N 1
ATOM 1705 C CA . LEU A 1 225 ? -4.326 -5.351 5.658 1.00 98.38 225 LEU A CA 1
ATOM 1706 C C . LEU A 1 225 ? -4.918 -6.246 6.749 1.00 98.38 225 LEU A C 1
ATOM 1708 O O . LEU A 1 225 ? -5.407 -5.742 7.761 1.00 98.38 225 LEU A O 1
ATOM 1712 N N . GLY A 1 226 ? -4.818 -7.565 6.566 1.00 97.19 226 GLY A N 1
ATOM 1713 C CA . GLY A 1 226 ? -5.289 -8.559 7.522 1.00 97.19 226 GLY A CA 1
ATOM 1714 C C . GLY A 1 226 ? -4.614 -8.425 8.885 1.00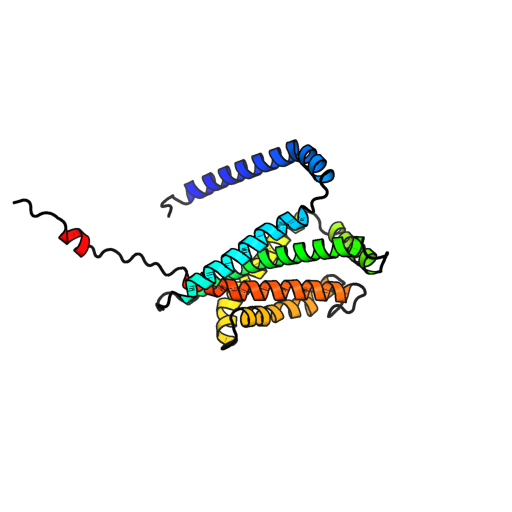 97.19 226 GLY A C 1
ATOM 1715 O O . GLY A 1 226 ? -5.285 -8.496 9.905 1.00 97.19 226 GLY A O 1
ATOM 1716 N N . LEU A 1 227 ? -3.306 -8.158 8.925 1.00 96.94 227 LEU A N 1
ATOM 1717 C CA . LEU A 1 227 ? -2.559 -8.021 10.180 1.00 96.94 227 LEU A CA 1
ATOM 1718 C C . LEU A 1 227 ? -2.759 -6.668 10.885 1.00 96.94 227 LEU A C 1
ATOM 1720 O O . LEU A 1 227 ? -2.807 -6.627 12.115 1.00 96.94 227 LEU A O 1
ATOM 1724 N N . ILE A 1 228 ? -2.858 -5.566 10.136 1.00 97.56 228 ILE A N 1
ATOM 1725 C CA . ILE A 1 228 ? -2.949 -4.199 10.676 1.00 97.56 228 ILE A CA 1
ATOM 1726 C C . ILE A 1 228 ? -4.374 -3.876 11.126 1.00 97.56 228 ILE A C 1
ATOM 1728 O O . ILE A 1 228 ? -4.567 -3.198 12.138 1.00 97.56 228 ILE A O 1
ATOM 1732 N N . TYR A 1 229 ? -5.387 -4.348 10.400 1.00 96.75 229 TYR A N 1
ATOM 1733 C CA . TYR A 1 229 ? -6.774 -3.997 10.688 1.00 96.75 229 TYR A CA 1
ATOM 1734 C C . TYR A 1 229 ? -7.220 -4.345 12.126 1.00 96.75 229 TYR A C 1
ATOM 1736 O O . TYR A 1 229 ? -7.697 -3.436 12.818 1.00 96.75 229 TYR A O 1
ATOM 1744 N N . PRO A 1 230 ? -7.011 -5.576 12.644 1.00 94.38 230 PRO A N 1
ATOM 1745 C CA . PRO A 1 230 ? -7.355 -5.913 14.024 1.00 94.38 230 PRO A CA 1
ATOM 1746 C C . PRO A 1 230 ? -6.642 -4.994 15.019 1.00 94.38 230 PRO A C 1
ATOM 1748 O O . PRO A 1 230 ? -7.254 -4.500 15.963 1.00 94.38 230 PRO A O 1
ATOM 1751 N N . VAL A 1 231 ? -5.368 -4.670 14.766 1.00 93.94 231 VAL A N 1
ATOM 1752 C CA . VAL A 1 231 ? -4.590 -3.776 15.633 1.00 93.94 231 VAL A CA 1
ATOM 1753 C C . VAL A 1 231 ? -5.265 -2.421 15.801 1.00 93.94 231 VAL A C 1
ATOM 1755 O O . VAL A 1 231 ? -5.411 -1.927 16.923 1.00 93.94 231 VAL A O 1
ATOM 1758 N N . LEU A 1 232 ? -5.707 -1.828 14.695 1.00 93.69 232 LEU A N 1
ATOM 1759 C CA . LEU A 1 232 ? -6.365 -0.526 14.701 1.00 93.69 232 LEU A CA 1
ATOM 1760 C C . LEU A 1 232 ? -7.781 -0.585 15.278 1.00 93.69 232 LEU A C 1
ATOM 1762 O O . LEU A 1 232 ? -8.207 0.373 15.930 1.00 93.69 232 LEU A O 1
ATOM 1766 N N . ARG A 1 233 ? -8.494 -1.701 15.085 1.00 91.88 233 ARG A N 1
ATOM 1767 C CA . ARG A 1 233 ? -9.839 -1.908 15.632 1.00 91.88 233 ARG A CA 1
ATOM 1768 C C . ARG A 1 233 ? -9.832 -1.865 17.163 1.00 91.88 233 ARG A C 1
ATOM 1770 O O . ARG A 1 233 ? -10.646 -1.143 17.738 1.00 91.88 233 ARG A O 1
ATOM 1777 N N . TYR A 1 234 ? -8.896 -2.556 17.821 1.00 87.69 234 TYR A N 1
ATOM 1778 C CA . TYR A 1 234 ? -8.922 -2.713 19.284 1.00 87.69 234 TYR A CA 1
ATOM 1779 C C . TYR A 1 234 ? -8.081 -1.691 20.076 1.00 87.69 234 TYR A C 1
ATOM 1781 O O . TYR A 1 234 ? -8.348 -1.487 21.259 1.00 87.69 234 TYR A O 1
ATOM 1789 N N . ARG A 1 235 ? -7.098 -0.988 19.480 1.00 80.94 235 ARG A N 1
ATOM 1790 C CA . ARG A 1 235 ? -6.245 -0.028 20.230 1.00 80.94 235 ARG A CA 1
ATOM 1791 C C . ARG A 1 235 ? -6.988 1.184 20.813 1.00 80.94 235 ARG A C 1
ATOM 1793 O O . ARG A 1 235 ? -6.446 1.863 21.679 1.00 80.94 235 ARG A O 1
ATOM 1800 N N . ARG A 1 236 ? -8.192 1.509 20.331 1.00 65.06 236 ARG A N 1
ATOM 1801 C CA . ARG A 1 236 ? -8.813 2.828 20.549 1.00 65.06 236 ARG A CA 1
ATOM 1802 C C . ARG A 1 236 ? -9.785 2.942 21.726 1.00 65.06 236 ARG A C 1
ATOM 1804 O O . ARG A 1 236 ? -10.423 3.979 21.864 1.00 65.06 236 ARG A O 1
ATOM 1811 N N . GLN A 1 237 ? -9.887 1.925 22.578 1.00 62.72 237 GLN A N 1
ATOM 1812 C CA . GLN A 1 237 ? -10.866 1.893 23.673 1.00 62.72 237 GLN A CA 1
ATOM 1813 C C . GLN A 1 237 ? -10.310 2.284 25.054 1.00 62.72 237 GLN A C 1
ATOM 1815 O O . GLN A 1 237 ? -10.860 1.877 26.072 1.00 62.72 237 GLN A O 1
ATOM 1820 N N . VAL A 1 238 ? -9.264 3.116 25.134 1.00 59.97 238 VAL A N 1
ATOM 1821 C CA . VAL A 1 238 ? -8.928 3.774 26.412 1.00 59.97 238 VAL A CA 1
ATOM 1822 C C . VAL A 1 238 ? -9.903 4.930 26.606 1.00 59.97 238 VAL A C 1
ATOM 1824 O O . VAL A 1 238 ? -9.593 6.090 26.338 1.00 59.97 238 VAL A O 1
ATOM 1827 N N . ARG A 1 239 ? -11.133 4.602 27.006 1.00 61.94 239 ARG A N 1
ATOM 1828 C CA . ARG A 1 239 ? -12.034 5.599 27.568 1.00 61.94 239 ARG A CA 1
ATOM 1829 C C . ARG A 1 239 ? -11.386 6.023 28.877 1.00 61.94 239 ARG A C 1
ATOM 1831 O O . ARG A 1 239 ? -11.244 5.198 29.774 1.00 61.94 239 ARG A O 1
ATOM 1838 N N . VAL A 1 240 ? -10.946 7.277 28.953 1.00 61.03 240 VAL A N 1
ATOM 1839 C CA . VAL A 1 240 ? -10.663 7.917 30.237 1.00 61.03 240 VAL A CA 1
ATOM 1840 C C . VAL A 1 240 ? -11.956 7.762 31.021 1.00 61.03 240 VAL A C 1
ATOM 1842 O O . VAL A 1 240 ? -12.973 8.338 30.633 1.00 61.03 240 VAL A O 1
ATOM 1845 N N . ILE A 1 241 ? -11.960 6.868 32.010 1.00 66.00 241 ILE A N 1
ATOM 1846 C CA . ILE A 1 241 ? -13.039 6.817 32.986 1.00 66.00 241 ILE A CA 1
ATOM 1847 C C . ILE A 1 241 ? -13.002 8.225 33.576 1.00 66.00 241 ILE A C 1
ATOM 1849 O O . ILE A 1 241 ? -11.950 8.598 34.100 1.00 66.00 241 ILE A O 1
ATOM 1853 N N . PRO A 1 242 ? -14.043 9.057 33.386 1.00 63.88 242 PRO A N 1
ATOM 1854 C CA . PRO A 1 242 ? -14.095 10.295 34.133 1.00 63.88 242 PRO A CA 1
ATOM 1855 C C . PRO A 1 242 ? -13.999 9.850 35.584 1.00 63.88 242 PRO A C 1
ATOM 1857 O O . PRO A 1 242 ? -14.847 9.063 36.011 1.00 63.88 242 PRO A O 1
ATOM 1860 N N . HIS A 1 243 ? -12.935 10.249 36.290 1.00 64.38 243 HIS A N 1
ATOM 1861 C CA . HIS A 1 243 ? -12.938 10.175 37.744 1.00 64.38 243 HIS A CA 1
ATOM 1862 C C . HIS A 1 243 ? -14.266 10.786 38.136 1.00 64.38 243 HIS A C 1
ATOM 1864 O O . HIS A 1 243 ? -14.534 11.941 37.791 1.00 64.38 243 HIS A O 1
ATOM 1870 N N . ALA A 1 244 ? -15.159 9.948 38.660 1.00 65.94 244 ALA A N 1
ATOM 1871 C CA . ALA A 1 244 ? -16.482 10.392 39.022 1.00 65.94 244 ALA A CA 1
ATOM 1872 C C . ALA A 1 244 ? -16.261 11.617 39.906 1.00 65.94 244 ALA A C 1
ATOM 1874 O O . ALA A 1 244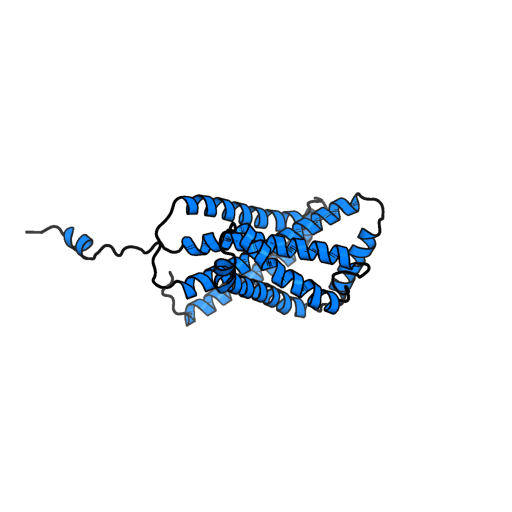 ? -15.401 11.579 40.783 1.00 65.94 244 ALA A O 1
ATOM 1875 N N . GLU A 1 245 ? -16.957 12.719 39.647 1.00 62.38 245 GLU A N 1
ATOM 1876 C CA . GLU A 1 245 ? -16.774 13.971 40.393 1.00 62.38 245 GLU A CA 1
ATOM 1877 C C . GLU A 1 245 ? -16.893 13.750 41.918 1.00 62.38 245 GLU A C 1
ATOM 1879 O O . GLU A 1 245 ? -16.335 14.503 42.707 1.00 62.38 245 GLU A O 1
ATOM 1884 N N . THR A 1 246 ? -17.516 12.642 42.337 1.00 62.12 246 THR A N 1
ATOM 1885 C CA . THR A 1 246 ? -17.530 12.107 43.704 1.00 62.12 246 THR A CA 1
ATOM 1886 C C . THR A 1 246 ? -16.159 11.737 44.290 1.00 62.12 246 THR A C 1
ATOM 1888 O O . THR A 1 246 ? -15.979 11.885 45.492 1.00 62.12 246 THR A O 1
ATOM 1891 N N . GLU A 1 247 ? -15.190 11.279 43.494 1.00 61.50 247 GLU A N 1
ATOM 1892 C CA . GLU A 1 247 ? -13.824 10.951 43.942 1.00 61.50 247 GLU A CA 1
ATOM 1893 C C . GLU A 1 247 ? -12.977 12.226 44.136 1.00 61.50 247 GLU A C 1
ATOM 1895 O O . GLU A 1 247 ? -12.146 12.281 45.034 1.00 61.50 247 GLU A O 1
ATOM 1900 N N . LEU A 1 248 ? -13.262 13.294 43.376 1.00 62.56 248 LEU A N 1
ATOM 1901 C CA . LEU A 1 248 ? -12.683 14.632 43.581 1.00 62.56 248 LEU A CA 1
ATOM 1902 C C . LEU A 1 248 ? -13.370 15.416 44.714 1.00 62.56 248 LEU A C 1
ATOM 1904 O O . LEU A 1 248 ? -12.742 16.270 45.334 1.00 62.56 248 LEU A O 1
ATOM 1908 N N . ALA A 1 249 ? -14.643 15.132 45.007 1.00 65.44 249 ALA A N 1
ATOM 1909 C CA . ALA A 1 249 ? -15.371 15.750 46.118 1.00 65.44 249 ALA A CA 1
ATOM 1910 C C . ALA A 1 249 ? -15.018 15.146 47.490 1.00 65.44 249 ALA A C 1
ATOM 1912 O O . ALA A 1 249 ? -15.160 15.823 48.505 1.00 65.44 249 ALA A O 1
ATOM 1913 N N . ALA A 1 250 ? -14.553 13.893 47.535 1.00 68.38 250 ALA A N 1
ATOM 1914 C CA . ALA A 1 250 ? -14.223 13.198 48.781 1.00 68.38 250 ALA A CA 1
ATOM 1915 C C . ALA A 1 250 ? -12.886 13.634 49.415 1.00 68.38 250 ALA A C 1
ATOM 1917 O O . ALA A 1 250 ? -12.663 13.343 50.586 1.00 68.38 250 ALA A O 1
ATOM 1918 N N . ASP A 1 251 ? -12.027 14.343 48.675 1.00 66.25 251 ASP A N 1
ATOM 1919 C CA . ASP A 1 251 ? -10.682 14.735 49.127 1.00 66.25 251 ASP A CA 1
ATOM 1920 C C . ASP A 1 251 ? -10.575 16.224 49.514 1.00 66.25 251 ASP A C 1
ATOM 1922 O O . ASP A 1 251 ? -9.480 16.768 49.658 1.00 66.25 251 ASP A O 1
ATOM 1926 N N . GLN A 1 252 ? -11.706 16.922 49.695 1.00 69.75 252 GLN A N 1
ATOM 1927 C CA . GLN A 1 252 ? -11.677 18.244 50.326 1.00 69.75 252 GLN A CA 1
ATOM 1928 C C . GLN A 1 252 ? -11.564 18.088 51.851 1.00 69.75 252 GLN A C 1
ATOM 1930 O O . GLN A 1 252 ? -12.482 17.545 52.473 1.00 69.75 252 GLN A O 1
ATOM 1935 N N . PRO A 1 253 ? -10.469 18.558 52.485 1.00 72.00 253 PRO A N 1
ATOM 1936 C CA . PRO A 1 253 ? -10.345 18.520 53.932 1.00 72.00 253 PRO A CA 1
ATOM 1937 C C . PRO A 1 253 ? -11.450 19.377 54.546 1.00 72.00 253 PRO A C 1
ATOM 1939 O O . PRO A 1 253 ? -11.617 20.545 54.196 1.00 72.00 253 PRO A O 1
ATOM 1942 N N . ILE A 1 254 ? -12.197 18.788 55.477 1.00 72.00 254 ILE A N 1
ATOM 1943 C CA . ILE A 1 254 ? -13.150 19.504 56.322 1.00 72.00 254 ILE A CA 1
ATOM 1944 C C . ILE A 1 254 ? -12.330 20.471 57.188 1.00 72.00 254 ILE A C 1
ATOM 1946 O O . ILE A 1 254 ? -11.820 20.097 58.242 1.00 72.00 254 ILE A O 1
ATOM 1950 N N . THR A 1 255 ? -12.137 21.702 56.720 1.00 78.12 255 THR A N 1
ATOM 1951 C CA . THR A 1 255 ? -11.619 22.790 57.550 1.00 78.12 255 THR A CA 1
ATOM 1952 C C . THR A 1 255 ? -12.741 23.234 58.479 1.00 78.12 255 THR A C 1
ATOM 1954 O O . THR A 1 255 ? -13.733 23.800 58.015 1.00 78.12 255 THR A O 1
ATOM 1957 N N . ALA A 1 256 ? -12.592 22.892 59.759 1.00 69.06 256 ALA A N 1
ATOM 1958 C CA . ALA A 1 256 ? -13.425 23.346 60.869 1.00 69.06 256 ALA A CA 1
ATOM 1959 C C . ALA A 1 256 ? -13.059 24.770 61.308 1.00 69.06 256 ALA A C 1
ATOM 1961 O O . ALA A 1 256 ? -11.868 25.138 61.168 1.00 69.06 256 ALA A O 1
#